Protein AF-A0A7W0YNJ6-F1 (afdb_monomer_lite)

Sequence (323 aa):
MPLAPRIGRLLAALGTIAILGLTLYPNPRQAAASANTALTCLACGAQGGADITHNILLFLPLGVGLGLARWPWRRAVAASALLSFSVEGLQYFVVAGRDASLGDLLSNTTGGALGAALGPWLGGVLCPTRGAARRLLAGGVAAWLGLLALSGWLQQPGAGDGSLTSTWARHSPRPNAFLGSVHFAGLDGVAMPPEGTPPESLALRSRFEQGEIGLAVQVVSGRPTAFGWIYMLLADESPQLGFNQQGRRALLVVPVRGLRYKLRPPTLSLPGAFPRRPSVPVALEGGRQGNRIWLASSYAGRRRATELVLSPSHGWAMLDPFG

Structure (mmCIF, N/CA/C/O backbone):
data_AF-A0A7W0YNJ6-F1
#
_entry.id   AF-A0A7W0YNJ6-F1
#
loop_
_atom_site.group_PDB
_atom_site.id
_atom_site.type_symbol
_atom_site.label_atom_id
_atom_site.label_alt_id
_atom_site.label_comp_id
_atom_site.label_asym_id
_atom_site.label_entity_id
_atom_site.label_seq_id
_atom_site.pdbx_PDB_ins_code
_atom_site.Cartn_x
_atom_site.Cartn_y
_atom_site.Cartn_z
_atom_site.occupancy
_atom_site.B_iso_or_equiv
_atom_site.auth_seq_id
_atom_site.auth_comp_id
_atom_site.auth_asym_id
_atom_site.auth_atom_id
_atom_site.pdbx_PDB_model_num
ATOM 1 N N . MET A 1 1 ? -21.182 -5.743 33.370 1.00 62.47 1 MET A N 1
ATOM 2 C CA . MET A 1 1 ? -20.209 -6.857 33.305 1.00 62.47 1 MET A CA 1
ATOM 3 C C . MET A 1 1 ? -18.956 -6.519 34.114 1.00 62.47 1 MET A C 1
ATOM 5 O O . MET A 1 1 ? -18.186 -5.671 33.673 1.00 62.47 1 MET A O 1
ATOM 9 N N . PRO A 1 2 ? -18.742 -7.133 35.289 1.00 69.31 2 PRO A N 1
ATOM 10 C CA . PRO A 1 2 ? -17.573 -6.875 36.145 1.00 69.31 2 PRO A CA 1
ATOM 11 C C . PRO A 1 2 ? -16.222 -7.279 35.513 1.00 69.31 2 PRO A C 1
ATOM 13 O O . PRO A 1 2 ? -15.178 -6.818 35.963 1.00 69.31 2 PRO A O 1
ATOM 16 N N . LEU A 1 3 ? -16.228 -8.082 34.440 1.00 79.19 3 LEU A N 1
ATOM 17 C CA . LEU A 1 3 ? -15.023 -8.522 33.719 1.00 79.19 3 LEU A CA 1
ATOM 18 C C . LEU A 1 3 ? -14.466 -7.492 32.717 1.00 79.19 3 LEU A C 1
ATOM 20 O O . LEU A 1 3 ? -13.288 -7.566 32.369 1.00 79.19 3 LEU A O 1
ATOM 24 N N . ALA A 1 4 ? -15.269 -6.510 32.289 1.00 84.38 4 ALA A N 1
ATOM 25 C CA . ALA A 1 4 ? -14.878 -5.564 31.238 1.00 84.38 4 ALA A CA 1
ATOM 26 C C . ALA A 1 4 ? -13.594 -4.764 31.557 1.00 84.38 4 ALA A C 1
ATOM 28 O O . ALA A 1 4 ? -12.737 -4.669 30.679 1.00 84.38 4 ALA A O 1
ATOM 29 N N . PRO A 1 5 ? -13.364 -4.273 32.795 1.00 92.06 5 PRO A N 1
ATOM 30 C CA . PRO A 1 5 ? -12.146 -3.525 33.095 1.00 92.06 5 PRO A CA 1
ATOM 31 C C . PRO A 1 5 ? -10.871 -4.374 33.080 1.00 92.06 5 PRO A C 1
ATOM 33 O O . PRO A 1 5 ? -9.810 -3.869 32.723 1.00 92.06 5 PRO A O 1
ATOM 36 N N . ARG A 1 6 ? -10.951 -5.658 33.464 1.00 93.88 6 ARG A N 1
ATOM 37 C CA . ARG A 1 6 ? -9.792 -6.569 33.440 1.00 93.88 6 ARG A CA 1
ATOM 38 C C . ARG A 1 6 ? -9.391 -6.892 32.004 1.00 93.88 6 ARG A C 1
ATOM 40 O O . ARG A 1 6 ? -8.219 -6.773 31.666 1.00 93.88 6 ARG A O 1
ATOM 47 N N . ILE A 1 7 ? -10.377 -7.215 31.166 1.00 93.50 7 ILE A N 1
ATOM 48 C CA . ILE A 1 7 ? -10.178 -7.440 29.729 1.00 93.50 7 ILE A CA 1
ATOM 49 C C . ILE A 1 7 ? -9.624 -6.172 29.070 1.00 93.50 7 ILE A C 1
ATOM 51 O O . ILE A 1 7 ? -8.661 -6.254 28.318 1.00 93.50 7 ILE A O 1
ATOM 55 N N . GLY A 1 8 ? -10.168 -4.998 29.409 1.00 95.19 8 GLY A N 1
ATOM 56 C CA . GLY A 1 8 ? -9.688 -3.716 28.893 1.00 95.19 8 GLY A CA 1
ATOM 57 C C . GLY A 1 8 ? -8.217 -3.449 29.215 1.00 95.19 8 GLY A C 1
ATOM 58 O O . GLY A 1 8 ? -7.444 -3.112 28.323 1.00 95.19 8 GLY A O 1
ATOM 59 N N . ARG A 1 9 ? -7.793 -3.675 30.466 1.00 96.81 9 ARG A N 1
ATOM 60 C CA . ARG A 1 9 ? -6.378 -3.538 30.860 1.00 96.81 9 ARG A CA 1
ATOM 61 C C . ARG A 1 9 ? -5.469 -4.520 30.127 1.00 96.81 9 ARG A C 1
ATOM 63 O O . ARG A 1 9 ? -4.398 -4.118 29.691 1.00 96.81 9 ARG A O 1
ATOM 70 N N . LEU A 1 10 ? -5.893 -5.778 29.984 1.00 96.62 10 LEU A N 1
ATOM 71 C CA . LEU A 1 10 ? -5.131 -6.781 29.239 1.00 96.62 10 LEU A CA 1
ATOM 72 C C . LEU A 1 10 ? -4.981 -6.372 27.769 1.00 96.62 10 LEU A C 1
ATOM 74 O O . LEU A 1 10 ? -3.875 -6.393 27.244 1.00 96.62 10 LEU A O 1
ATOM 78 N N . LEU A 1 11 ? -6.072 -5.948 27.127 1.00 96.44 11 LEU A N 1
ATOM 79 C CA . LEU A 1 11 ? -6.053 -5.494 25.739 1.00 96.44 11 LEU A CA 1
ATOM 80 C C . LEU A 1 11 ? -5.174 -4.250 25.557 1.00 96.44 11 LEU A C 1
ATOM 82 O O . LEU A 1 11 ? -4.411 -4.191 24.602 1.00 96.44 11 LEU A O 1
ATOM 86 N N . ALA A 1 12 ? -5.233 -3.293 26.488 1.00 97.81 12 ALA A N 1
ATOM 87 C CA . ALA A 1 12 ? -4.357 -2.125 26.474 1.00 97.81 12 ALA A CA 1
ATOM 88 C C . ALA A 1 12 ? -2.881 -2.529 26.608 1.00 97.81 12 ALA A C 1
ATOM 90 O O . ALA A 1 12 ? -2.053 -2.050 25.844 1.00 97.81 12 ALA A O 1
ATOM 91 N N . ALA A 1 13 ? -2.552 -3.448 27.522 1.00 98.12 13 ALA A N 1
ATOM 92 C CA . ALA A 1 13 ? -1.186 -3.938 27.696 1.00 98.12 13 ALA A CA 1
ATOM 93 C C . ALA A 1 13 ? -0.671 -4.668 26.445 1.00 98.12 13 ALA A C 1
ATOM 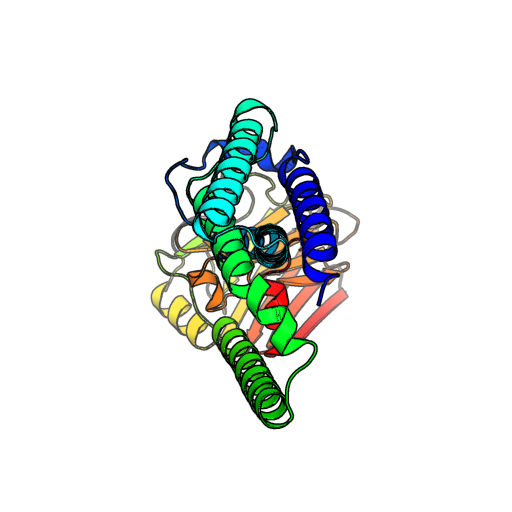95 O O . ALA A 1 13 ? 0.422 -4.369 25.971 1.00 98.12 13 ALA A O 1
ATOM 96 N N . LEU A 1 14 ? -1.468 -5.581 25.880 1.00 97.88 14 LEU A N 1
ATOM 97 C CA . LEU A 1 14 ? -1.130 -6.286 24.641 1.00 97.88 14 LEU A CA 1
ATOM 98 C C . LEU A 1 14 ? -0.991 -5.320 23.458 1.00 97.88 14 LEU A C 1
ATOM 100 O O . LEU A 1 14 ? -0.052 -5.452 22.681 1.00 97.88 14 LEU A O 1
ATOM 104 N N . GLY A 1 15 ? -1.881 -4.329 23.354 1.00 97.69 15 GLY A N 1
ATOM 105 C CA . GLY A 1 15 ? -1.804 -3.265 22.356 1.00 97.69 15 GLY A CA 1
ATOM 106 C C . GLY A 1 15 ? -0.508 -2.467 22.473 1.00 97.69 15 GLY A C 1
ATOM 107 O O . GLY A 1 15 ? 0.199 -2.318 21.485 1.00 97.69 15 GLY A O 1
ATOM 108 N N . THR A 1 16 ? -0.137 -2.034 23.682 1.00 98.19 16 THR A N 1
ATOM 109 C CA . THR A 1 16 ? 1.141 -1.349 23.929 1.00 98.19 16 THR A CA 1
ATOM 110 C C . THR A 1 16 ? 2.338 -2.219 23.548 1.00 98.19 16 THR A C 1
ATOM 112 O O . THR A 1 16 ? 3.245 -1.735 22.880 1.00 98.19 16 THR A O 1
ATOM 115 N N . ILE A 1 17 ? 2.348 -3.503 23.924 1.00 97.81 17 ILE A N 1
ATOM 116 C CA . ILE A 1 17 ? 3.435 -4.428 23.563 1.00 97.81 17 ILE A CA 1
ATOM 117 C C . ILE A 1 17 ? 3.542 -4.570 22.040 1.00 97.81 17 ILE A C 1
ATOM 119 O O . ILE A 1 17 ? 4.644 -4.504 21.502 1.00 97.81 17 ILE A O 1
ATOM 123 N N . ALA A 1 18 ? 2.414 -4.733 21.343 1.00 96.56 18 ALA A N 1
ATOM 124 C CA . ALA A 1 18 ? 2.386 -4.834 19.888 1.00 96.56 18 ALA A CA 1
ATOM 125 C C . ALA A 1 18 ? 2.881 -3.547 19.213 1.00 96.56 18 ALA A C 1
ATOM 127 O O . ALA A 1 18 ? 3.693 -3.633 18.296 1.00 96.56 18 ALA A O 1
ATOM 128 N N . ILE A 1 19 ? 2.453 -2.373 19.698 1.00 97.12 19 ILE A N 1
ATOM 129 C CA . ILE A 1 19 ? 2.944 -1.067 19.235 1.00 97.12 19 ILE A CA 1
ATOM 130 C C . ILE A 1 19 ? 4.465 -1.028 19.360 1.00 97.12 19 ILE A C 1
ATOM 132 O O . ILE A 1 19 ? 5.146 -0.908 18.350 1.00 97.12 19 ILE A O 1
ATOM 136 N N . LEU A 1 20 ? 5.001 -1.217 20.570 1.00 96.62 20 LEU A N 1
ATOM 137 C CA . LEU A 1 20 ? 6.443 -1.144 20.819 1.00 96.62 20 LEU A CA 1
ATOM 138 C C . LEU A 1 20 ? 7.225 -2.158 19.973 1.00 96.62 20 LEU A C 1
ATOM 140 O O . LEU A 1 20 ? 8.252 -1.815 19.396 1.00 96.62 20 LEU A O 1
ATOM 144 N N . GLY A 1 21 ? 6.734 -3.395 19.865 1.00 95.31 21 GLY A N 1
ATOM 145 C CA . GLY A 1 21 ? 7.391 -4.448 19.094 1.00 95.31 21 GLY A CA 1
ATOM 146 C C . GLY A 1 21 ? 7.414 -4.184 17.587 1.00 95.31 21 GLY A C 1
ATOM 147 O O . GLY A 1 21 ? 8.408 -4.491 16.936 1.00 95.31 21 GLY A O 1
ATOM 148 N N . LEU A 1 22 ? 6.348 -3.607 17.025 1.00 93.06 22 LEU A N 1
ATOM 149 C CA . LEU A 1 22 ? 6.242 -3.352 15.586 1.00 93.06 22 LEU A CA 1
ATOM 150 C C . LEU A 1 22 ? 6.906 -2.036 15.160 1.00 93.06 22 LEU A C 1
ATOM 152 O O . LEU A 1 22 ? 7.445 -1.963 14.052 1.00 93.06 22 LEU A O 1
ATOM 156 N N . THR A 1 23 ? 6.903 -1.011 16.016 1.00 92.88 23 THR A N 1
ATOM 157 C CA . THR A 1 23 ? 7.452 0.314 15.680 1.00 92.88 23 THR A CA 1
ATOM 158 C C . THR A 1 23 ? 8.932 0.453 16.020 1.00 92.88 23 THR A C 1
ATOM 160 O O . THR A 1 23 ? 9.663 1.103 15.271 1.00 92.88 23 THR A O 1
ATOM 163 N N . LEU A 1 24 ? 9.408 -0.188 17.094 1.00 93.75 24 LEU A N 1
ATOM 164 C CA . LEU A 1 24 ? 10.808 -0.096 17.525 1.00 93.75 24 LEU A CA 1
ATOM 165 C C . LEU A 1 24 ? 11.703 -1.187 16.922 1.00 93.75 24 LEU A C 1
ATOM 167 O O . LEU A 1 24 ? 12.902 -1.217 17.199 1.00 93.75 24 LEU A O 1
ATOM 171 N N . TYR A 1 25 ? 11.157 -2.071 16.078 1.00 91.38 25 TYR A N 1
ATOM 172 C CA . TYR A 1 25 ? 11.975 -3.014 15.323 1.00 91.38 25 TYR A CA 1
ATOM 173 C C . TYR A 1 25 ? 12.762 -2.272 14.223 1.00 91.38 25 TYR A C 1
ATOM 175 O O . TYR A 1 25 ? 12.142 -1.646 13.348 1.00 91.38 25 TYR A O 1
ATOM 183 N N . PRO A 1 26 ? 14.109 -2.330 14.240 1.00 86.81 26 PRO A N 1
ATOM 184 C CA . PRO A 1 26 ? 14.947 -1.582 13.311 1.00 86.81 26 PRO A CA 1
ATOM 185 C C . PRO A 1 26 ? 14.796 -2.098 11.879 1.00 86.81 26 PRO A C 1
ATOM 187 O O . PRO A 1 26 ? 14.753 -3.305 11.635 1.00 86.81 26 PRO A O 1
ATOM 190 N N . ASN A 1 27 ? 14.776 -1.176 10.913 1.00 84.19 27 ASN A N 1
ATOM 191 C CA . ASN A 1 27 ? 14.721 -1.510 9.491 1.00 84.19 27 ASN A CA 1
ATOM 192 C C . ASN A 1 27 ? 15.868 -0.834 8.723 1.00 84.19 27 ASN A C 1
ATOM 194 O O . ASN A 1 27 ? 15.661 0.160 8.024 1.00 84.19 27 ASN A O 1
ATOM 198 N N . PRO A 1 28 ? 17.098 -1.376 8.789 1.00 79.44 28 PRO A N 1
ATOM 199 C CA . PRO A 1 28 ? 18.280 -0.717 8.229 1.00 79.44 28 PRO A CA 1
ATOM 200 C C . PRO A 1 28 ? 18.194 -0.494 6.712 1.00 79.44 28 PRO A C 1
ATOM 202 O O . PRO A 1 28 ? 18.869 0.382 6.179 1.00 79.44 28 PRO A O 1
ATOM 205 N N . ARG A 1 29 ? 17.337 -1.242 6.002 1.00 74.38 29 ARG A N 1
ATOM 206 C CA . ARG A 1 29 ? 17.133 -1.081 4.554 1.00 74.38 29 ARG A CA 1
ATOM 207 C C . ARG A 1 29 ? 16.439 0.232 4.185 1.00 74.38 29 ARG A C 1
ATOM 209 O O . ARG A 1 29 ? 16.553 0.651 3.038 1.00 74.38 29 ARG A O 1
ATOM 216 N N . GLN A 1 30 ? 15.733 0.858 5.125 1.00 75.38 30 GLN A N 1
ATOM 217 C CA . GLN A 1 30 ? 14.985 2.097 4.901 1.00 75.38 30 GLN A CA 1
ATOM 218 C C . GLN A 1 30 ? 15.724 3.349 5.394 1.00 75.38 30 GLN A C 1
ATOM 220 O O . GLN A 1 30 ? 15.334 4.447 5.024 1.00 75.38 30 GLN A O 1
ATOM 225 N N . ALA A 1 31 ? 16.849 3.216 6.108 1.00 74.19 31 ALA A N 1
ATOM 226 C CA . ALA A 1 31 ? 17.582 4.350 6.691 1.00 74.19 31 ALA A CA 1
ATOM 227 C C . ALA A 1 31 ? 17.952 5.458 5.696 1.00 74.19 31 ALA A C 1
ATOM 229 O O . ALA A 1 31 ? 17.812 6.635 6.014 1.00 74.19 31 ALA A O 1
ATOM 230 N N . ALA A 1 32 ? 18.367 5.098 4.480 1.00 70.50 32 ALA A N 1
ATOM 231 C CA . ALA A 1 32 ? 18.699 6.084 3.452 1.00 70.50 32 ALA A CA 1
ATOM 232 C C . ALA A 1 32 ? 17.463 6.797 2.873 1.00 70.50 32 ALA A C 1
ATOM 234 O O . ALA A 1 32 ? 17.561 7.949 2.460 1.00 70.50 32 ALA A O 1
ATOM 235 N N . ALA A 1 33 ? 16.312 6.120 2.828 1.00 68.94 33 ALA A N 1
ATOM 236 C CA . ALA A 1 33 ? 15.062 6.727 2.378 1.00 68.94 33 ALA A CA 1
ATOM 237 C C . ALA A 1 33 ? 14.506 7.679 3.445 1.00 68.94 33 ALA A C 1
ATOM 239 O O . ALA A 1 33 ? 14.059 8.771 3.103 1.00 68.94 33 ALA A O 1
ATOM 240 N N . SER A 1 34 ? 14.625 7.297 4.718 1.00 67.69 34 SER A N 1
ATOM 241 C CA . SER A 1 34 ? 14.065 8.052 5.834 1.00 67.69 34 SER A CA 1
ATOM 242 C C . SER A 1 34 ? 14.781 9.371 6.136 1.00 67.69 34 SER A C 1
ATOM 244 O O . SER A 1 34 ? 14.186 10.331 6.613 1.00 67.69 34 SER A O 1
ATOM 246 N N . ALA A 1 35 ? 16.069 9.479 5.798 1.00 70.31 35 ALA A N 1
ATOM 247 C CA . ALA A 1 35 ? 16.844 10.698 6.046 1.00 70.31 35 ALA A CA 1
ATOM 248 C C . ALA A 1 35 ? 16.313 11.952 5.315 1.00 70.31 35 ALA A C 1
ATOM 250 O O . ALA A 1 35 ? 16.664 13.067 5.690 1.00 70.31 35 ALA A O 1
ATOM 251 N N . ASN A 1 36 ? 15.484 11.781 4.279 1.00 72.25 36 ASN A N 1
ATOM 252 C CA . ASN A 1 36 ? 14.978 12.880 3.453 1.00 72.25 36 ASN A CA 1
ATOM 253 C C . ASN A 1 36 ? 13.524 13.271 3.772 1.00 72.25 36 ASN A C 1
ATOM 255 O O . ASN A 1 36 ? 12.972 14.154 3.111 1.00 72.25 36 ASN A O 1
ATOM 259 N N . THR A 1 37 ? 12.877 12.628 4.746 1.00 72.25 37 THR A N 1
ATOM 260 C CA . THR A 1 37 ? 11.478 12.912 5.080 1.00 72.25 37 THR A CA 1
ATOM 261 C C . THR A 1 37 ? 11.379 14.134 5.989 1.00 72.25 37 THR A C 1
ATOM 263 O O . THR A 1 37 ? 11.983 14.193 7.058 1.00 72.25 37 THR A O 1
ATOM 266 N N . ALA A 1 38 ? 10.589 15.132 5.587 1.00 81.00 38 ALA A N 1
ATOM 267 C CA . ALA A 1 38 ? 10.344 16.301 6.424 1.00 81.00 38 ALA A CA 1
ATOM 268 C C . ALA A 1 38 ? 9.478 15.934 7.643 1.00 81.00 38 ALA A C 1
ATOM 270 O O . ALA A 1 38 ? 8.371 15.422 7.480 1.00 81.00 38 ALA A O 1
ATOM 271 N N . LEU A 1 39 ? 9.927 16.296 8.850 1.00 80.06 39 LEU A N 1
ATOM 272 C CA . LEU A 1 39 ? 9.224 16.021 10.117 1.00 80.06 39 LEU A CA 1
ATOM 273 C C . LEU A 1 39 ? 7.779 16.560 10.156 1.00 80.06 39 LEU A C 1
ATOM 275 O O . LEU A 1 39 ? 6.928 16.031 10.867 1.00 80.06 39 LEU A O 1
ATOM 279 N N . THR A 1 40 ? 7.493 17.628 9.407 1.00 82.81 40 THR A N 1
ATOM 280 C CA . THR A 1 40 ? 6.191 18.317 9.384 1.00 82.81 40 THR A CA 1
ATOM 281 C C . THR A 1 40 ? 5.211 17.763 8.356 1.00 82.81 40 THR A C 1
ATOM 283 O O . THR A 1 40 ? 4.065 18.210 8.295 1.00 82.81 40 THR A O 1
ATOM 286 N N . CYS A 1 41 ? 5.636 16.821 7.520 1.00 82.25 41 CYS A N 1
ATOM 287 C CA . CYS A 1 41 ? 4.782 16.293 6.475 1.00 82.25 41 CYS A CA 1
ATOM 288 C C . CYS A 1 41 ? 3.779 15.270 7.061 1.00 82.25 41 CYS A C 1
ATOM 290 O O . CYS A 1 41 ? 4.114 14.438 7.900 1.00 82.25 41 CYS A O 1
ATOM 292 N N . LEU A 1 42 ? 2.507 15.386 6.654 1.00 83.62 42 LEU A N 1
ATOM 293 C CA . LEU A 1 42 ? 1.391 14.613 7.225 1.00 83.62 42 LEU A CA 1
ATOM 294 C C . LEU A 1 42 ? 1.168 13.257 6.547 1.00 83.62 42 LEU A C 1
ATOM 296 O O . LEU A 1 42 ? 0.718 12.317 7.187 1.00 83.62 42 LEU A O 1
ATOM 300 N N . ALA A 1 43 ? 1.441 13.171 5.247 1.00 82.56 43 ALA A N 1
ATOM 301 C CA . ALA A 1 43 ? 1.276 11.962 4.446 1.00 82.56 43 ALA A CA 1
ATOM 302 C C . ALA A 1 43 ? 2.456 11.876 3.478 1.00 82.56 43 ALA A C 1
ATOM 304 O O . ALA A 1 43 ? 2.355 12.298 2.323 1.00 82.56 43 ALA A O 1
ATOM 305 N N . CYS A 1 44 ? 3.607 11.429 3.968 1.00 78.06 44 CYS A N 1
ATOM 306 C CA . CYS A 1 44 ? 4.865 11.492 3.227 1.00 78.06 44 CYS A CA 1
ATOM 307 C C . CYS A 1 44 ? 5.103 10.250 2.376 1.00 78.06 44 CYS A C 1
ATOM 309 O O . CYS A 1 44 ? 4.480 9.210 2.562 1.00 78.06 44 CYS A O 1
ATOM 311 N N . GLY A 1 45 ? 5.991 10.387 1.392 1.00 80.88 45 GLY A N 1
ATOM 312 C CA . GLY A 1 45 ? 6.341 9.295 0.492 1.00 80.88 45 GLY A CA 1
ATOM 313 C C . GLY A 1 45 ? 5.205 8.856 -0.435 1.00 80.88 45 GLY A C 1
ATOM 314 O O . GLY A 1 45 ? 4.139 9.476 -0.519 1.00 80.88 45 GLY A O 1
ATOM 315 N N . ALA A 1 46 ? 5.471 7.768 -1.157 1.00 79.69 46 ALA A N 1
ATOM 316 C CA . ALA A 1 46 ? 4.549 7.180 -2.127 1.00 79.69 46 ALA A CA 1
ATOM 317 C C . ALA A 1 46 ? 3.397 6.390 -1.472 1.00 79.69 46 ALA A C 1
ATOM 319 O O . ALA A 1 46 ? 2.415 6.086 -2.143 1.00 79.69 46 ALA A O 1
ATOM 320 N N . GLN A 1 47 ? 3.523 6.042 -0.184 1.00 85.69 47 GLN A N 1
ATOM 321 C CA . GLN A 1 47 ? 2.596 5.160 0.539 1.00 85.69 47 GLN A CA 1
ATOM 322 C C . GLN A 1 47 ? 1.984 5.796 1.798 1.00 85.69 47 GLN A C 1
ATOM 324 O O . GLN A 1 47 ? 1.328 5.101 2.569 1.00 85.69 47 GLN A O 1
ATOM 329 N N . GLY A 1 48 ? 2.121 7.115 1.981 1.00 89.31 48 GLY A N 1
ATOM 330 C CA . GLY A 1 48 ? 1.717 7.784 3.222 1.00 89.31 48 GLY A CA 1
ATOM 331 C C . GLY A 1 48 ? 0.255 7.579 3.639 1.00 89.31 48 GLY A C 1
ATOM 332 O O . GLY A 1 48 ? -0.057 7.651 4.821 1.00 89.31 48 GLY A O 1
ATOM 333 N N . GLY A 1 49 ? -0.660 7.286 2.709 1.00 92.69 49 GLY A N 1
ATOM 334 C CA . GLY A 1 49 ? -2.048 6.964 3.058 1.00 92.69 49 GLY A CA 1
ATOM 335 C C . GLY A 1 49 ? -2.212 5.563 3.650 1.00 92.69 49 GLY A C 1
ATOM 336 O O . GLY A 1 49 ? -3.012 5.365 4.570 1.00 92.69 49 GLY A O 1
ATOM 337 N N . ALA A 1 50 ? -1.438 4.593 3.156 1.00 92.25 50 ALA A N 1
ATOM 338 C CA . ALA A 1 50 ? -1.373 3.264 3.755 1.00 92.25 50 ALA A CA 1
ATOM 339 C C . ALA A 1 50 ? -0.753 3.345 5.158 1.00 92.25 50 ALA A C 1
ATOM 341 O O . ALA A 1 50 ? -1.330 2.793 6.093 1.00 92.25 50 ALA A O 1
ATOM 342 N N . ASP A 1 51 ? 0.320 4.126 5.315 1.00 91.00 51 ASP A N 1
ATOM 343 C CA . ASP A 1 51 ? 1.014 4.313 6.596 1.00 91.00 51 ASP A CA 1
ATOM 344 C C . ASP A 1 51 ? 0.082 4.927 7.661 1.00 91.00 51 ASP A C 1
ATOM 346 O O . ASP A 1 51 ? -0.078 4.369 8.749 1.00 91.00 51 ASP A O 1
ATOM 350 N N . ILE A 1 52 ? -0.664 5.989 7.315 1.00 94.50 52 ILE A N 1
ATOM 351 C CA . ILE A 1 52 ? -1.707 6.570 8.187 1.00 94.50 52 ILE A CA 1
ATOM 352 C C . ILE A 1 52 ? -2.730 5.510 8.614 1.00 94.50 52 ILE A C 1
ATOM 354 O O . ILE A 1 52 ? -3.123 5.442 9.782 1.00 94.50 52 ILE A O 1
ATOM 358 N N . THR A 1 53 ? -3.186 4.686 7.669 1.00 95.06 53 THR A N 1
ATOM 359 C CA . THR A 1 53 ? -4.191 3.652 7.944 1.00 95.06 53 THR A CA 1
ATOM 360 C C . THR A 1 53 ? -3.636 2.590 8.894 1.00 95.06 53 THR A C 1
ATOM 362 O O . THR A 1 53 ? -4.323 2.194 9.837 1.00 95.06 53 THR A O 1
ATOM 365 N N . HIS A 1 54 ? -2.390 2.153 8.693 1.00 94.19 54 HIS A N 1
ATOM 366 C CA . HIS A 1 54 ? -1.718 1.188 9.566 1.00 94.19 54 HIS A CA 1
ATOM 367 C C . HIS A 1 54 ? -1.558 1.708 10.985 1.00 94.19 54 HIS A C 1
ATOM 369 O O . HIS A 1 54 ? -1.898 0.995 11.925 1.00 94.19 54 HIS A O 1
ATOM 375 N N . ASN A 1 55 ? -1.131 2.954 11.141 1.00 95.50 55 ASN A N 1
ATOM 376 C CA . ASN A 1 55 ? -0.961 3.600 12.438 1.00 95.50 55 ASN A CA 1
ATOM 377 C C . ASN A 1 55 ? -2.276 3.715 13.218 1.00 95.50 55 ASN A C 1
ATOM 379 O O . ASN A 1 55 ? -2.350 3.354 14.398 1.00 95.50 55 ASN A O 1
ATOM 383 N N . ILE A 1 56 ? -3.358 4.123 12.541 1.00 97.25 56 ILE A N 1
ATOM 384 C CA . ILE A 1 56 ? -4.701 4.149 13.137 1.00 97.25 56 ILE A CA 1
ATOM 385 C C . ILE A 1 56 ? -5.092 2.749 13.623 1.00 97.25 56 ILE A C 1
ATOM 387 O O . ILE A 1 56 ? -5.519 2.594 14.769 1.00 97.25 56 ILE A O 1
ATOM 391 N N . LEU A 1 57 ? -4.939 1.726 12.774 1.00 96.12 57 LEU A N 1
ATOM 392 C CA . LEU A 1 57 ? -5.291 0.344 13.114 1.00 96.12 57 LEU A CA 1
ATOM 393 C C . LEU A 1 57 ? -4.418 -0.225 14.239 1.00 96.12 57 LEU A C 1
ATOM 395 O O . LEU A 1 57 ? -4.920 -0.985 15.064 1.00 96.12 57 LEU A O 1
ATOM 399 N N . LEU A 1 58 ? -3.144 0.162 14.303 1.00 96.56 58 LEU A N 1
ATOM 400 C CA . LEU A 1 58 ? -2.192 -0.292 15.310 1.00 96.56 58 LEU A CA 1
ATOM 401 C C . LEU A 1 58 ? -2.519 0.259 16.708 1.00 96.56 58 LEU A C 1
ATOM 403 O O . LEU A 1 58 ? -2.433 -0.475 17.694 1.00 96.56 58 LEU A O 1
ATOM 407 N N . PHE A 1 59 ? -2.948 1.521 16.806 1.00 98.25 59 PHE A N 1
ATOM 408 C CA . PHE A 1 59 ? -3.308 2.154 18.084 1.00 98.25 59 PHE A CA 1
ATOM 409 C C . PHE A 1 59 ? -4.758 1.910 18.520 1.00 98.25 59 PHE A C 1
ATOM 411 O O . PHE A 1 59 ? -5.095 2.084 19.698 1.00 98.25 59 PHE A O 1
ATOM 418 N N . LEU A 1 60 ? -5.629 1.475 17.609 1.00 98.06 60 LEU A N 1
ATOM 419 C CA . LEU A 1 60 ? -7.040 1.230 17.906 1.00 98.06 60 LEU A CA 1
ATOM 420 C C . LEU A 1 60 ? -7.257 0.203 19.041 1.00 98.06 60 LEU A C 1
ATOM 422 O O . LEU A 1 60 ? -8.032 0.512 19.951 1.00 98.06 60 LEU A O 1
ATOM 426 N N . PRO A 1 61 ? -6.561 -0.955 19.100 1.00 97.56 61 PRO A N 1
ATOM 427 C CA . PRO A 1 61 ? -6.673 -1.897 20.218 1.00 97.56 61 PRO A CA 1
ATOM 428 C C . PRO A 1 61 ? -6.301 -1.297 21.579 1.00 97.56 61 PRO A C 1
ATOM 430 O O . PRO A 1 61 ? -7.004 -1.544 22.561 1.00 97.56 61 PRO A O 1
ATOM 433 N N . LEU A 1 62 ? -5.246 -0.472 21.643 1.00 98.25 62 LEU A N 1
ATOM 434 C CA . LEU A 1 62 ? -4.865 0.242 22.867 1.00 98.25 62 LEU A CA 1
ATOM 435 C C . LEU A 1 62 ? -6.011 1.145 23.334 1.00 98.25 62 LEU A C 1
ATOM 437 O O . LEU A 1 62 ? -6.447 1.049 24.484 1.00 98.25 62 LEU A O 1
ATOM 441 N N . GLY A 1 63 ? -6.543 1.971 22.430 1.00 97.88 63 GLY A N 1
ATOM 442 C CA . GLY A 1 63 ? -7.682 2.839 22.713 1.00 97.88 63 GLY A CA 1
ATOM 443 C C . GLY A 1 63 ? -8.890 2.057 23.230 1.00 97.88 63 GLY A C 1
ATOM 444 O O . GLY A 1 63 ? -9.445 2.392 24.278 1.00 97.88 63 GLY A O 1
ATOM 445 N N . VAL A 1 64 ? -9.263 0.972 22.541 1.00 97.56 64 VAL A N 1
ATOM 446 C CA . VAL A 1 64 ? -10.369 0.086 22.943 1.00 97.56 64 VAL A CA 1
ATOM 447 C C . VAL A 1 64 ? -10.147 -0.463 24.350 1.00 97.56 64 VAL A C 1
ATOM 449 O O . VAL A 1 64 ? -11.061 -0.422 25.178 1.00 97.56 64 VAL A O 1
ATOM 452 N N . GLY A 1 65 ? -8.934 -0.935 24.645 1.00 97.00 65 GLY A N 1
ATOM 453 C CA . GLY A 1 65 ? -8.561 -1.441 25.961 1.00 97.00 65 GLY A CA 1
ATOM 454 C C . GLY A 1 65 ? -8.728 -0.395 27.065 1.00 97.00 65 GLY A C 1
ATOM 455 O O . GLY A 1 65 ? -9.359 -0.668 28.089 1.00 97.00 65 GLY A O 1
ATOM 456 N N . LEU A 1 66 ? -8.249 0.831 26.836 1.00 97.50 66 LEU A N 1
ATOM 457 C CA . LEU A 1 66 ? -8.390 1.947 27.778 1.00 97.50 66 LEU A CA 1
ATOM 458 C C . LEU A 1 66 ? -9.863 2.340 27.989 1.00 97.50 66 LEU A C 1
ATOM 460 O O . LEU A 1 66 ? -10.296 2.530 29.130 1.00 97.50 66 LEU A O 1
ATOM 464 N N . GLY A 1 67 ? -10.658 2.391 26.917 1.00 96.62 67 GLY A N 1
ATOM 465 C CA . GLY A 1 67 ? -12.099 2.656 26.988 1.00 96.62 67 GLY A CA 1
ATOM 466 C C . GLY A 1 67 ? -12.858 1.586 27.784 1.00 96.62 67 GLY A C 1
ATOM 467 O O . GLY A 1 67 ? -13.651 1.911 28.670 1.00 96.62 67 GLY A O 1
ATOM 468 N N . LEU A 1 68 ? -12.560 0.302 27.554 1.00 95.38 68 LEU A N 1
ATOM 469 C CA . LEU A 1 68 ? -13.108 -0.824 28.328 1.00 95.38 68 LEU A CA 1
ATOM 470 C C . LEU A 1 68 ? -12.658 -0.809 29.797 1.00 95.38 68 LEU A C 1
ATOM 472 O O . LEU A 1 68 ? -13.426 -1.167 30.695 1.00 95.38 68 LEU A O 1
ATOM 476 N N . ALA A 1 69 ? -11.437 -0.337 30.058 1.00 95.81 69 ALA A N 1
ATOM 477 C CA . ALA A 1 69 ? -10.911 -0.081 31.396 1.00 95.81 69 ALA A CA 1
ATOM 478 C C . ALA A 1 69 ? -11.533 1.156 32.074 1.00 95.81 69 ALA A C 1
ATOM 480 O O . ALA A 1 69 ? -11.154 1.475 33.203 1.00 95.81 69 ALA A O 1
ATOM 481 N N . ARG A 1 70 ? -12.508 1.812 31.424 1.00 95.62 70 ARG A N 1
ATOM 482 C CA . ARG A 1 70 ? -13.236 3.000 31.896 1.00 95.62 70 ARG A CA 1
ATOM 483 C C . ARG A 1 70 ? -12.349 4.225 32.093 1.00 95.62 70 ARG A C 1
ATOM 485 O O . ARG A 1 70 ? -12.637 5.071 32.940 1.00 95.62 70 ARG A O 1
ATOM 492 N N . TRP A 1 71 ? -11.271 4.335 31.323 1.00 97.56 71 TRP A N 1
ATOM 493 C CA . TRP A 1 71 ? -10.534 5.589 31.272 1.00 97.56 71 TRP A CA 1
ATOM 494 C C . TRP A 1 71 ? -11.417 6.663 30.630 1.00 97.56 71 TRP A C 1
ATOM 496 O O . TRP A 1 71 ? -12.072 6.389 29.621 1.00 97.56 71 TRP A O 1
ATOM 506 N N . PRO A 1 72 ? -11.453 7.892 31.176 1.00 97.31 72 PRO A N 1
ATOM 507 C CA . PRO A 1 72 ? -12.135 8.980 30.497 1.00 97.31 72 PRO A CA 1
ATOM 508 C C . PRO A 1 72 ? -11.441 9.227 29.155 1.00 97.31 72 PRO A C 1
ATOM 510 O O . PRO A 1 72 ? -10.210 9.231 29.089 1.00 97.31 72 PRO A O 1
ATOM 513 N N . TRP A 1 73 ? -12.228 9.465 28.101 1.00 97.88 73 TRP A N 1
ATOM 514 C CA . TRP A 1 73 ? -11.737 9.576 26.721 1.00 97.88 73 TRP A CA 1
ATOM 515 C C . TRP A 1 73 ? -10.512 10.495 26.596 1.00 97.88 73 TRP A C 1
ATOM 517 O O . TRP A 1 73 ? -9.497 10.094 26.038 1.00 97.88 73 TRP A O 1
ATOM 527 N N . ARG A 1 74 ? -10.535 11.669 27.246 1.00 98.25 74 ARG A N 1
ATOM 528 C CA . ARG A 1 74 ? -9.409 12.625 27.259 1.00 98.25 74 ARG A CA 1
ATOM 529 C C . ARG A 1 74 ? -8.095 12.023 27.776 1.00 98.25 74 ARG A C 1
ATOM 531 O O . ARG A 1 74 ? -7.043 12.311 27.220 1.00 98.25 74 ARG A O 1
ATOM 538 N N . ARG A 1 75 ? -8.140 11.181 28.817 1.00 98.31 75 ARG A N 1
ATOM 539 C CA . ARG A 1 75 ? -6.938 10.509 29.348 1.00 98.31 75 ARG A CA 1
ATOM 540 C C . ARG A 1 75 ? -6.450 9.411 28.412 1.00 98.31 75 ARG A C 1
ATOM 542 O O . ARG A 1 75 ? -5.248 9.232 28.291 1.00 98.31 75 ARG A O 1
ATOM 549 N N . ALA A 1 76 ? -7.360 8.696 27.751 1.00 97.88 76 ALA A N 1
ATOM 550 C CA . ALA A 1 76 ? -6.983 7.684 26.769 1.00 97.88 76 ALA A CA 1
ATOM 551 C C . ALA A 1 76 ? -6.315 8.311 25.533 1.00 97.88 76 ALA A C 1
ATOM 553 O O . ALA A 1 76 ? -5.289 7.811 25.072 1.00 97.88 76 ALA A O 1
ATOM 554 N N . VAL A 1 77 ? -6.837 9.448 25.057 1.00 98.44 77 VAL A N 1
ATOM 555 C CA . VAL A 1 77 ? -6.214 10.248 23.990 1.00 98.44 77 VAL A CA 1
ATOM 556 C C . VAL A 1 77 ? -4.836 10.744 24.421 1.00 98.44 77 VAL A C 1
ATOM 558 O O . VAL A 1 77 ? -3.868 10.513 23.708 1.00 98.44 77 VAL A O 1
ATOM 561 N N . ALA A 1 78 ? -4.722 11.353 25.607 1.00 98.31 78 ALA A N 1
ATOM 562 C CA . ALA A 1 78 ? -3.441 11.841 26.121 1.00 98.31 78 ALA A CA 1
ATOM 563 C C . ALA A 1 78 ? -2.404 10.716 26.282 1.00 98.31 78 ALA A C 1
ATOM 565 O O . ALA A 1 78 ? -1.246 10.898 25.925 1.00 98.31 78 ALA A O 1
ATOM 566 N N . ALA A 1 79 ? -2.816 9.541 26.767 1.00 98.25 79 ALA A N 1
ATOM 567 C CA . ALA A 1 79 ? -1.937 8.379 26.878 1.00 98.25 79 ALA A CA 1
ATOM 568 C C . ALA A 1 79 ? -1.473 7.866 25.507 1.00 98.25 79 ALA A C 1
ATOM 570 O O . ALA A 1 79 ? -0.300 7.543 25.346 1.00 98.25 79 ALA A O 1
ATOM 571 N N . SER A 1 80 ? -2.371 7.831 24.518 1.00 98.12 80 SER A N 1
ATOM 572 C CA . SER A 1 80 ? -2.038 7.419 23.146 1.00 98.12 80 SER A CA 1
ATOM 573 C C . SER A 1 80 ? -1.075 8.410 22.486 1.00 98.12 80 SER A C 1
ATOM 575 O O . SER A 1 80 ? -0.081 7.994 21.899 1.00 98.12 80 SER A O 1
ATOM 577 N N . ALA A 1 81 ? -1.319 9.714 22.656 1.00 98.25 81 ALA A N 1
ATOM 578 C CA . ALA A 1 81 ? -0.441 10.773 22.166 1.00 98.25 81 ALA A CA 1
ATOM 579 C C . ALA A 1 81 ? 0.944 10.722 22.822 1.00 98.25 81 ALA A C 1
ATOM 581 O O . ALA A 1 81 ? 1.952 10.818 22.131 1.00 98.25 81 ALA A O 1
ATOM 582 N N . LEU A 1 82 ? 1.008 10.518 24.142 1.00 98.19 82 LEU A N 1
ATOM 583 C CA . LEU A 1 82 ? 2.273 10.411 24.870 1.00 98.19 82 LEU A CA 1
ATOM 584 C C . LEU A 1 82 ? 3.074 9.171 24.454 1.00 98.19 82 LEU A C 1
ATOM 586 O O . LEU A 1 82 ? 4.288 9.261 24.268 1.00 98.19 82 LEU A O 1
ATOM 590 N N . LEU A 1 83 ? 2.403 8.024 24.299 1.00 97.94 83 LEU A N 1
ATOM 591 C CA . LEU A 1 83 ? 3.037 6.801 23.812 1.00 97.94 83 LEU A CA 1
ATOM 592 C C . LEU A 1 83 ? 3.581 7.004 22.398 1.00 97.94 83 LEU A C 1
ATOM 594 O O . LEU A 1 83 ? 4.737 6.679 22.152 1.00 97.94 83 LEU A O 1
ATOM 598 N N . SER A 1 84 ? 2.779 7.573 21.496 1.00 97.06 84 SER A N 1
ATOM 599 C CA . SER A 1 84 ? 3.228 7.858 20.136 1.00 97.06 84 SER A CA 1
ATOM 600 C C . SER A 1 84 ? 4.405 8.828 20.141 1.00 97.06 84 SER A C 1
ATOM 602 O O . SER A 1 84 ? 5.421 8.513 19.549 1.00 97.06 84 SER A O 1
ATOM 604 N N . PHE A 1 85 ? 4.338 9.941 20.876 1.00 96.94 85 PHE A N 1
ATOM 605 C CA . PHE A 1 85 ? 5.453 10.887 20.990 1.00 96.94 85 PHE A CA 1
ATOM 606 C C . PHE A 1 85 ? 6.738 10.216 21.499 1.00 96.94 85 PHE A C 1
ATOM 608 O O . PHE A 1 85 ? 7.828 10.498 21.010 1.00 96.94 85 PHE A O 1
ATOM 615 N N . SER A 1 86 ? 6.610 9.291 22.453 1.00 97.06 86 SER A N 1
ATOM 616 C CA . SER A 1 86 ? 7.747 8.528 22.976 1.00 97.06 86 SER A CA 1
ATOM 617 C C . SER A 1 86 ? 8.325 7.564 21.933 1.00 97.06 86 SER A C 1
ATOM 619 O O . SER A 1 86 ? 9.542 7.458 21.819 1.00 97.06 86 SER A O 1
ATOM 621 N N . VAL A 1 87 ? 7.474 6.882 21.158 1.00 95.56 87 VAL A N 1
ATOM 622 C CA . VAL A 1 87 ? 7.890 6.000 20.054 1.00 95.56 87 VAL A CA 1
ATOM 623 C C . VAL A 1 87 ? 8.592 6.793 18.954 1.00 95.56 87 VAL A C 1
ATOM 625 O O . VAL A 1 87 ? 9.708 6.433 18.596 1.00 95.56 87 VAL A O 1
ATOM 628 N N . GLU A 1 88 ? 7.990 7.888 18.490 1.00 93.88 88 GLU A N 1
ATOM 629 C CA . GLU A 1 88 ? 8.568 8.780 17.476 1.00 93.88 88 GLU A CA 1
ATOM 630 C C . GLU A 1 88 ? 9.924 9.331 17.939 1.00 93.88 88 GLU A C 1
ATOM 632 O O . GLU A 1 88 ? 10.901 9.320 17.195 1.00 93.88 88 GLU A O 1
ATOM 637 N N . GLY A 1 89 ? 10.025 9.755 19.206 1.00 93.81 89 GLY A N 1
ATOM 638 C CA . GLY A 1 89 ? 11.283 10.212 19.792 1.00 93.81 89 GLY A CA 1
ATOM 639 C C . GLY A 1 89 ? 12.353 9.117 19.805 1.00 93.81 89 GLY A C 1
ATOM 640 O O . GLY A 1 89 ? 13.492 9.355 19.409 1.00 93.81 89 GLY A O 1
ATOM 641 N N . LEU A 1 90 ? 11.999 7.893 20.203 1.00 93.81 90 LEU A N 1
ATOM 642 C CA . LEU A 1 90 ? 12.925 6.759 20.154 1.00 93.81 90 LEU A CA 1
ATOM 643 C C . LEU A 1 90 ? 13.332 6.409 18.720 1.00 93.81 90 LEU A C 1
ATOM 645 O O . LEU A 1 90 ? 14.492 6.080 18.485 1.00 93.81 90 LEU A O 1
ATOM 649 N N . GLN A 1 91 ? 12.418 6.492 17.758 1.00 91.75 91 GLN A N 1
ATOM 650 C CA . GLN A 1 91 ? 12.735 6.261 16.352 1.00 91.75 91 GLN A CA 1
ATOM 651 C C . GLN A 1 91 ? 13.687 7.321 15.809 1.00 91.75 91 GLN A C 1
ATOM 653 O O . GLN A 1 91 ? 14.678 6.980 15.173 1.00 91.75 91 GLN A O 1
ATOM 658 N N . TYR A 1 92 ? 13.453 8.583 16.156 1.00 89.69 92 TYR A N 1
ATOM 659 C CA . TYR A 1 92 ? 14.303 9.689 15.742 1.00 89.69 92 TYR A CA 1
ATOM 660 C C . TYR A 1 92 ? 15.720 9.607 16.331 1.00 89.69 92 TYR A C 1
ATOM 662 O O . TYR A 1 92 ? 16.699 9.842 15.626 1.00 89.69 9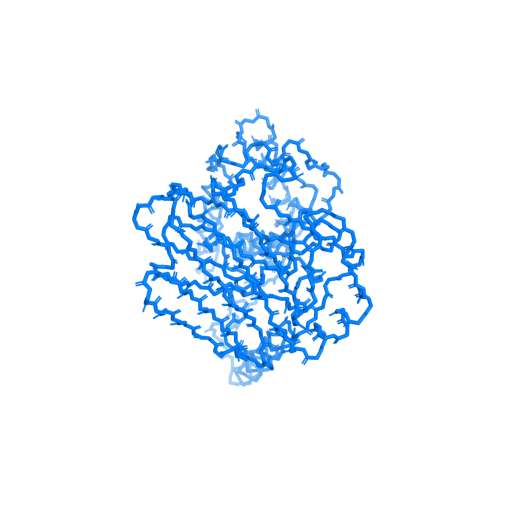2 TYR A O 1
ATOM 670 N N . PHE A 1 93 ? 15.852 9.267 17.619 1.00 91.25 93 PHE A N 1
ATOM 671 C CA . PHE A 1 93 ? 17.145 9.312 18.317 1.00 91.25 93 PHE A CA 1
ATOM 672 C C . PHE A 1 93 ? 17.889 7.972 18.391 1.00 91.25 93 PHE A C 1
ATOM 674 O O . PHE A 1 93 ? 19.105 7.973 18.572 1.00 91.25 93 PHE A O 1
ATOM 681 N N . VAL A 1 94 ? 17.191 6.835 18.310 1.00 91.81 94 VAL A N 1
ATOM 682 C CA . VAL A 1 94 ? 17.753 5.517 18.668 1.00 91.81 94 VAL A CA 1
ATOM 683 C C . VAL A 1 94 ? 17.569 4.471 17.566 1.00 91.81 94 VAL A C 1
ATOM 685 O O . VAL A 1 94 ? 18.498 3.711 17.289 1.00 91.81 94 VAL A O 1
ATOM 688 N N . VAL A 1 95 ? 16.396 4.392 16.930 1.00 87.19 95 VAL A N 1
ATOM 689 C CA . VAL A 1 95 ? 16.079 3.310 15.979 1.00 87.19 95 VAL A CA 1
ATOM 690 C C . VAL A 1 95 ? 16.380 3.732 14.542 1.00 87.19 95 VAL A C 1
ATOM 692 O O . VAL A 1 95 ? 15.576 4.378 13.879 1.00 87.19 95 VAL A O 1
ATOM 695 N N . ALA A 1 96 ? 17.521 3.293 14.011 1.00 84.12 96 ALA A N 1
ATOM 696 C CA . ALA A 1 96 ? 17.881 3.555 12.620 1.00 84.12 96 ALA A CA 1
ATOM 697 C C . ALA A 1 96 ? 16.869 2.950 11.623 1.00 84.12 96 ALA A C 1
ATOM 699 O O . ALA A 1 96 ? 16.461 1.788 11.740 1.00 84.12 96 ALA A O 1
ATOM 700 N N . GLY A 1 97 ? 16.533 3.715 10.580 1.00 77.50 97 GLY A N 1
ATOM 701 C CA . GLY A 1 97 ? 15.679 3.233 9.492 1.00 77.50 97 GLY A CA 1
ATOM 702 C C . GLY A 1 97 ? 14.183 3.404 9.693 1.00 77.50 97 GLY A C 1
ATOM 703 O O . GLY A 1 97 ? 13.416 2.683 9.057 1.00 77.50 97 GLY A O 1
ATOM 704 N N . ARG A 1 98 ? 13.775 4.323 10.570 1.00 81.62 98 ARG A N 1
ATOM 705 C CA . ARG A 1 98 ? 12.388 4.752 10.721 1.00 81.62 98 ARG A CA 1
ATOM 706 C C . ARG A 1 98 ? 12.288 6.261 10.555 1.00 81.62 98 ARG A C 1
ATOM 708 O O . ARG A 1 98 ? 13.168 6.996 10.993 1.00 81.62 98 ARG A O 1
ATOM 715 N N . ASP A 1 99 ? 11.218 6.681 9.902 1.00 78.56 99 ASP A N 1
ATOM 716 C CA . ASP A 1 99 ? 10.827 8.074 9.774 1.00 78.56 99 ASP A CA 1
ATOM 717 C C . ASP A 1 99 ? 10.045 8.465 11.015 1.00 78.56 99 ASP A C 1
ATOM 719 O O . ASP A 1 99 ? 9.056 7.810 11.326 1.00 78.56 99 ASP A O 1
ATOM 723 N N . ALA A 1 100 ? 10.501 9.500 11.720 1.00 83.12 100 ALA A N 1
ATOM 724 C CA . ALA A 1 100 ? 9.662 10.148 12.710 1.00 83.12 100 ALA A CA 1
ATOM 725 C C . ALA A 1 100 ? 8.855 11.241 12.008 1.00 83.12 100 ALA A C 1
ATOM 727 O O . ALA A 1 100 ? 9.444 12.102 11.345 1.00 83.12 100 ALA A O 1
ATOM 728 N N . SER A 1 101 ? 7.529 11.234 12.129 1.00 89.56 101 SER A N 1
ATOM 729 C CA . SER A 1 101 ? 6.701 12.234 11.452 1.00 89.56 101 SER A CA 1
ATOM 730 C C . SER A 1 101 ? 5.526 12.731 12.286 1.00 89.56 101 SER A C 1
ATOM 732 O O . SER A 1 101 ? 4.930 12.031 13.109 1.00 89.56 101 SER A O 1
ATOM 734 N N . LEU A 1 102 ? 5.138 13.985 12.037 1.00 92.62 102 LEU A N 1
ATOM 735 C CA . LEU A 1 102 ? 3.909 14.542 12.595 1.00 92.62 102 LEU A CA 1
ATOM 736 C C . LEU A 1 102 ? 2.673 13.746 12.134 1.00 92.62 102 LEU A C 1
ATOM 738 O O . LEU A 1 102 ? 1.705 13.626 12.887 1.00 92.62 102 LEU A O 1
ATOM 742 N N . GLY A 1 103 ? 2.709 13.189 10.918 1.00 92.31 103 GLY A N 1
ATOM 743 C CA . GLY A 1 103 ? 1.667 12.305 10.399 1.00 92.31 103 GLY A CA 1
ATOM 744 C C . GLY A 1 103 ? 1.476 11.051 11.252 1.00 92.31 103 GLY A C 1
ATOM 745 O O . GLY A 1 103 ? 0.341 10.703 11.593 1.00 92.31 103 GLY A O 1
ATOM 746 N N . ASP A 1 104 ? 2.571 10.419 11.672 1.00 92.44 104 ASP A N 1
ATOM 747 C CA . ASP A 1 104 ? 2.544 9.226 12.520 1.00 92.44 104 ASP A CA 1
ATOM 748 C C . ASP A 1 104 ? 1.985 9.550 13.909 1.00 92.44 104 ASP A C 1
ATOM 750 O O . ASP A 1 104 ? 1.036 8.909 14.368 1.00 92.44 104 ASP A O 1
ATOM 754 N N . LEU A 1 105 ? 2.449 10.645 14.524 1.00 95.25 105 LEU A N 1
ATOM 755 C CA . LEU A 1 105 ? 1.926 11.121 15.807 1.00 95.25 105 LEU A CA 1
ATOM 756 C C . LEU A 1 105 ? 0.403 11.337 15.779 1.00 95.25 105 LEU A C 1
ATOM 758 O O . LEU A 1 105 ? -0.320 10.905 16.687 1.00 95.25 105 LEU A O 1
ATOM 762 N N . LEU A 1 106 ? -0.100 12.005 14.739 1.00 96.62 106 LEU A N 1
ATOM 763 C CA . LEU A 1 106 ? -1.523 12.312 14.599 1.00 96.62 106 LEU A CA 1
ATOM 764 C C . LEU A 1 106 ? -2.359 11.068 14.285 1.00 96.62 106 LEU A C 1
ATOM 766 O O . LEU A 1 106 ? -3.431 10.891 14.873 1.00 96.62 106 LEU A O 1
ATOM 770 N N . SER A 1 107 ? -1.887 10.196 13.394 1.00 96.44 107 SER A N 1
ATOM 771 C CA . SER A 1 107 ? -2.593 8.966 13.010 1.00 96.44 107 SER A CA 1
ATOM 772 C C . SER A 1 107 ? -2.676 7.970 14.173 1.00 96.44 107 SER A C 1
ATOM 774 O O . SER A 1 107 ? -3.769 7.492 14.488 1.00 96.44 107 SER A O 1
ATOM 776 N N . ASN A 1 108 ? -1.581 7.763 14.908 1.00 97.44 108 ASN A N 1
ATOM 777 C CA . ASN A 1 108 ? -1.545 6.954 16.129 1.00 97.44 108 ASN A CA 1
ATOM 778 C C . ASN A 1 108 ? -2.494 7.501 17.208 1.00 97.44 108 ASN A C 1
ATOM 780 O O . ASN A 1 108 ? -3.326 6.776 17.766 1.00 97.44 108 ASN A O 1
ATOM 784 N N . THR A 1 109 ? -2.433 8.812 17.471 1.00 98.25 109 THR A N 1
ATOM 785 C CA . THR A 1 109 ? -3.322 9.469 18.444 1.00 98.25 109 THR A CA 1
ATOM 786 C C . THR A 1 109 ? -4.791 9.323 18.043 1.00 98.25 109 THR A C 1
ATOM 788 O O . THR A 1 109 ? -5.642 9.045 18.892 1.00 98.25 109 THR A O 1
ATOM 791 N N . THR A 1 110 ? -5.092 9.453 16.748 1.00 98.31 110 THR A N 1
ATOM 792 C CA . THR A 1 110 ? -6.440 9.271 16.192 1.00 98.31 110 THR A CA 1
ATOM 793 C C . THR A 1 110 ? -6.929 7.837 16.380 1.00 98.31 110 THR A C 1
ATOM 795 O O . THR A 1 110 ? -8.050 7.640 16.851 1.00 98.31 110 THR A O 1
ATOM 798 N N . GLY A 1 111 ? -6.092 6.831 16.104 1.00 98.06 111 GLY A N 1
ATOM 799 C CA . GLY A 1 111 ? -6.406 5.423 16.368 1.00 98.06 111 GLY A CA 1
ATOM 800 C C . GLY A 1 111 ? -6.764 5.169 17.831 1.00 98.06 111 GLY A C 1
ATOM 801 O O . GLY A 1 111 ? -7.811 4.588 18.129 1.00 98.06 111 GLY A O 1
ATOM 802 N N . GLY A 1 112 ? -5.959 5.699 18.756 1.00 98.38 112 GLY A N 1
ATOM 803 C CA . GLY A 1 112 ? -6.225 5.619 20.193 1.00 98.38 112 GLY A CA 1
ATOM 804 C C . GLY A 1 112 ? -7.527 6.318 20.607 1.00 98.38 112 GLY A C 1
ATOM 805 O O . GLY A 1 112 ? -8.307 5.773 21.393 1.00 98.38 112 GLY A O 1
ATOM 806 N N . ALA A 1 113 ? -7.814 7.492 20.037 1.00 98.50 113 ALA A N 1
ATOM 807 C CA . ALA A 1 113 ? -9.045 8.243 20.286 1.00 98.50 113 ALA A CA 1
ATOM 808 C C . ALA A 1 113 ? -10.301 7.499 19.804 1.00 98.50 113 ALA A C 1
ATOM 810 O O . ALA A 1 113 ? -11.285 7.412 20.547 1.00 98.50 113 ALA A O 1
ATOM 811 N N . LEU A 1 114 ? -10.259 6.951 18.584 1.00 98.06 114 LEU A N 1
ATOM 812 C CA . LEU A 1 114 ? -11.336 6.149 17.999 1.00 98.06 114 LEU A CA 1
ATOM 813 C C . LEU A 1 114 ? -11.557 4.875 18.813 1.00 98.06 114 LEU A C 1
ATOM 815 O O . LEU A 1 114 ? -12.685 4.584 19.209 1.00 98.06 114 LEU A O 1
ATOM 819 N N . GLY A 1 115 ? -10.482 4.159 19.147 1.00 97.69 115 GLY A N 1
ATOM 820 C CA . GLY A 1 115 ? -10.561 2.975 19.992 1.00 97.69 115 GLY A CA 1
ATOM 821 C C . GLY A 1 115 ? -11.192 3.275 21.354 1.00 97.69 115 GLY A C 1
ATOM 822 O O . GLY A 1 115 ? -12.102 2.568 21.785 1.00 97.69 115 GLY A O 1
ATOM 823 N N . ALA A 1 116 ? -10.777 4.361 22.014 1.00 97.81 116 ALA A N 1
ATOM 824 C CA . ALA A 1 116 ? -11.316 4.756 23.316 1.00 97.81 116 ALA A CA 1
ATOM 825 C C . ALA A 1 116 ? -12.806 5.112 23.263 1.00 97.81 116 ALA A C 1
ATOM 827 O O . ALA A 1 116 ? -13.538 4.809 24.206 1.00 97.81 116 ALA A O 1
ATOM 828 N N . ALA A 1 117 ? -13.263 5.717 22.164 1.00 96.81 117 ALA A N 1
ATOM 829 C CA . ALA A 1 117 ? -14.680 5.976 21.932 1.00 96.81 117 ALA A CA 1
ATOM 830 C C . ALA A 1 117 ? -15.474 4.678 21.695 1.00 96.81 117 ALA A C 1
ATOM 832 O O . ALA A 1 117 ? -16.591 4.550 22.194 1.00 96.81 117 ALA A O 1
ATOM 833 N N . LEU A 1 118 ? -14.892 3.700 20.991 1.00 95.44 118 LEU A N 1
ATOM 834 C CA . LEU A 1 118 ? -15.521 2.407 20.698 1.00 95.44 118 LEU A CA 1
ATOM 835 C C . LEU A 1 118 ? -15.584 1.473 21.915 1.00 95.44 118 LEU A C 1
ATOM 837 O O . LEU A 1 118 ? -16.549 0.723 22.060 1.00 95.44 118 LEU A O 1
ATOM 841 N N . GLY A 1 119 ? -14.589 1.519 22.806 1.00 93.94 119 GLY A N 1
ATOM 842 C CA . GLY A 1 119 ? -14.463 0.607 23.949 1.00 93.94 119 GLY A CA 1
ATOM 843 C C . GLY A 1 119 ? -15.751 0.446 24.774 1.00 93.94 119 GLY A C 1
ATOM 844 O O . GLY A 1 119 ? -16.240 -0.678 24.905 1.00 93.94 119 GLY A O 1
ATOM 845 N N . PRO A 1 120 ? -16.365 1.532 25.284 1.00 91.81 120 PRO A N 1
ATOM 846 C CA . PRO A 1 120 ? -17.610 1.453 26.050 1.00 91.81 120 PRO A CA 1
ATOM 847 C C . PRO A 1 120 ? -18.792 0.831 25.288 1.00 91.81 120 PRO A C 1
ATOM 849 O O . PRO A 1 120 ? -19.666 0.224 25.909 1.00 91.81 120 PRO A O 1
ATOM 852 N N . TRP A 1 121 ? -18.819 0.947 23.957 1.00 90.75 121 TRP A N 1
ATOM 853 C CA . TRP A 1 121 ? -19.909 0.451 23.111 1.00 90.75 121 TRP A CA 1
ATOM 854 C C . TRP A 1 121 ? -19.840 -1.062 22.889 1.00 90.75 121 TRP A C 1
ATOM 856 O O . TRP A 1 121 ? -20.876 -1.699 22.698 1.00 90.75 121 TRP A O 1
ATOM 866 N N . LEU A 1 122 ? -18.650 -1.666 22.982 1.00 89.25 122 LEU A N 1
ATOM 867 C CA . LEU A 1 122 ? -18.454 -3.096 22.719 1.00 89.25 122 LEU A CA 1
ATOM 868 C C . LEU A 1 122 ? -19.292 -4.000 23.626 1.00 89.25 122 LEU A C 1
ATOM 870 O O . LEU A 1 122 ? -19.775 -5.034 23.174 1.00 89.25 122 LEU A O 1
ATOM 874 N N . GLY A 1 123 ? -19.540 -3.605 24.878 1.00 81.94 123 GLY A N 1
ATOM 875 C CA . GLY A 1 123 ? -20.412 -4.373 25.773 1.00 81.94 123 GLY A CA 1
ATOM 876 C C . GLY A 1 123 ? -21.845 -4.510 25.237 1.00 81.94 123 GLY A C 1
ATOM 877 O O . GLY A 1 123 ? -22.441 -5.579 25.345 1.00 81.94 123 GLY A O 1
ATOM 878 N N . GLY A 1 124 ? -22.373 -3.454 24.610 1.00 84.12 124 GLY A N 1
ATOM 879 C CA . GLY A 1 124 ? -23.689 -3.471 23.964 1.00 84.12 124 GLY A CA 1
ATOM 880 C C . GLY A 1 124 ? -23.702 -4.210 22.623 1.00 84.12 124 GLY A C 1
ATOM 881 O O . GLY A 1 124 ? -24.745 -4.720 22.222 1.00 84.12 124 GLY A O 1
ATOM 882 N N . VAL A 1 125 ? -22.550 -4.307 21.953 1.00 88.94 125 VAL A N 1
ATOM 883 C CA . VAL A 1 125 ? -22.381 -5.070 20.705 1.00 88.94 125 VAL A CA 1
ATOM 884 C C . VAL A 1 125 ? -22.298 -6.574 20.968 1.00 88.94 125 VAL A C 1
ATOM 886 O O . VAL A 1 125 ? -22.858 -7.353 20.205 1.00 88.94 125 VAL A O 1
ATOM 889 N N . LEU A 1 126 ? -21.633 -6.988 22.052 1.00 88.25 126 LEU A N 1
ATOM 890 C CA . LEU A 1 126 ? -21.446 -8.401 22.403 1.00 88.25 126 LEU A CA 1
ATOM 891 C C . LEU A 1 126 ? -22.695 -9.044 23.019 1.00 88.25 126 LEU A C 1
ATOM 893 O O . LEU A 1 126 ? -22.882 -10.253 22.911 1.00 88.25 126 LEU A O 1
ATOM 897 N N . CYS A 1 127 ? -23.554 -8.258 23.671 1.00 90.69 127 CYS A N 1
ATOM 898 C CA . CYS A 1 127 ? -24.816 -8.732 24.250 1.00 90.69 127 CYS A CA 1
ATOM 899 C C . CYS A 1 127 ? -25.988 -7.820 23.845 1.00 90.69 127 CYS A C 1
ATOM 901 O O . CYS A 1 127 ? -26.568 -7.144 24.699 1.00 90.69 127 CYS A O 1
ATOM 903 N N . PRO A 1 128 ? -26.336 -7.760 22.547 1.00 92.69 128 PRO A N 1
ATOM 904 C CA . PRO A 1 128 ? -27.337 -6.828 22.057 1.00 92.69 128 PRO A CA 1
ATOM 905 C C . PRO A 1 128 ? -28.757 -7.304 22.385 1.00 92.69 128 PRO A C 1
ATOM 907 O O . PRO A 1 128 ? -29.077 -8.490 22.321 1.00 92.69 128 PRO A O 1
ATOM 910 N N . THR A 1 129 ? -29.665 -6.365 22.661 1.00 94.38 129 THR A N 1
ATOM 911 C CA . THR A 1 129 ? -31.109 -6.655 22.651 1.00 94.38 129 THR A CA 1
ATOM 912 C C . THR A 1 129 ? -31.560 -7.032 21.234 1.00 94.38 129 THR A C 1
ATOM 914 O O . THR A 1 129 ? -30.906 -6.663 20.262 1.00 94.38 129 THR A O 1
ATOM 917 N N . ARG A 1 130 ? -32.705 -7.711 21.062 1.00 95.19 130 ARG A N 1
ATOM 918 C CA . ARG A 1 130 ? -33.206 -8.101 19.720 1.00 95.19 130 ARG A CA 1
ATOM 919 C C . ARG A 1 130 ? -33.271 -6.924 18.733 1.00 95.19 130 ARG A C 1
ATOM 921 O O . ARG A 1 130 ? -32.901 -7.070 17.570 1.00 95.19 130 ARG A O 1
ATOM 928 N N . GLY A 1 131 ? -33.718 -5.754 19.199 1.00 95.44 131 GLY A N 1
ATOM 929 C CA . GLY A 1 131 ? -33.759 -4.530 18.393 1.00 95.44 131 GLY A CA 1
ATOM 930 C C . GLY A 1 131 ? -32.363 -4.002 18.046 1.00 95.44 131 GLY A C 1
ATOM 931 O O . GLY A 1 131 ? -32.108 -3.662 16.891 1.00 95.44 131 GLY A O 1
ATOM 932 N N . ALA A 1 132 ? -31.443 -3.988 19.016 1.00 93.62 132 ALA A N 1
ATOM 933 C CA . ALA A 1 132 ? -30.054 -3.595 18.788 1.00 93.62 132 ALA A CA 1
ATOM 934 C C . ALA A 1 132 ? -29.332 -4.560 17.833 1.00 93.62 132 ALA A C 1
ATOM 936 O O . ALA A 1 132 ? -28.636 -4.104 16.937 1.00 93.62 132 ALA A O 1
ATOM 937 N N . ALA A 1 133 ? -29.563 -5.871 17.948 1.00 94.69 133 ALA A N 1
ATOM 938 C CA . ALA A 1 133 ? -28.962 -6.891 17.091 1.00 94.69 133 ALA A CA 1
ATOM 939 C C . ALA A 1 133 ? -29.337 -6.691 15.616 1.00 94.69 133 ALA A C 1
ATOM 941 O O . ALA A 1 133 ? -28.469 -6.734 14.750 1.00 94.69 133 ALA A O 1
ATOM 942 N N . ARG A 1 134 ? -30.613 -6.390 15.325 1.00 96.88 134 ARG A N 1
ATOM 943 C CA . ARG A 1 134 ? -31.063 -6.068 13.958 1.00 96.88 134 ARG A CA 1
ATOM 944 C C . ARG A 1 134 ? -30.381 -4.816 13.408 1.00 96.88 134 ARG A C 1
ATOM 946 O O . ARG A 1 134 ? -29.956 -4.818 12.259 1.00 96.88 134 ARG A O 1
ATOM 953 N N . ARG A 1 135 ? -30.251 -3.765 14.226 1.00 95.94 135 ARG A N 1
ATOM 954 C CA . ARG A 1 135 ? -29.555 -2.526 13.833 1.00 95.94 135 ARG A CA 1
ATOM 955 C C . ARG A 1 135 ? -28.063 -2.760 13.602 1.00 95.94 135 ARG A C 1
ATOM 957 O O . ARG A 1 135 ? -27.532 -2.254 12.624 1.00 95.94 135 ARG A O 1
ATOM 964 N N . LEU A 1 136 ? -27.412 -3.543 14.461 1.00 93.81 136 LEU A N 1
ATOM 965 C CA . LEU A 1 136 ? -26.003 -3.916 14.319 1.00 93.81 136 LEU A CA 1
ATOM 966 C C . LEU A 1 136 ? -25.769 -4.761 13.069 1.00 93.81 136 LEU A C 1
ATOM 968 O O . LEU A 1 136 ? -24.822 -4.495 12.342 1.00 93.81 136 LEU A O 1
ATOM 972 N N . LEU A 1 137 ? -26.646 -5.727 12.781 1.00 96.00 137 LEU A N 1
ATOM 973 C CA . LEU A 1 137 ? -26.569 -6.522 11.557 1.00 96.00 137 LEU A CA 1
ATOM 974 C C . LEU A 1 137 ? -26.744 -5.640 10.317 1.00 96.00 137 LEU A C 1
ATOM 976 O O . LEU A 1 137 ? -25.910 -5.686 9.421 1.00 96.00 137 LEU A O 1
ATOM 980 N N . ALA A 1 138 ? -27.791 -4.811 10.276 1.00 97.50 138 ALA A N 1
ATOM 981 C CA . ALA A 1 138 ? -28.039 -3.912 9.150 1.00 97.50 138 ALA A CA 1
ATOM 982 C C . ALA A 1 138 ? -26.884 -2.918 8.950 1.00 97.50 138 ALA A C 1
ATOM 984 O O . ALA A 1 138 ? -26.407 -2.745 7.832 1.00 97.50 138 ALA A O 1
ATOM 985 N N . GLY A 1 139 ? -26.393 -2.315 10.037 1.00 96.19 139 GLY A N 1
ATOM 986 C CA . GLY A 1 139 ? -25.240 -1.419 10.014 1.00 96.19 139 GLY A CA 1
ATOM 987 C C . GLY A 1 139 ? -23.953 -2.126 9.593 1.00 96.19 139 GLY A C 1
ATOM 988 O O . GLY A 1 139 ? -23.196 -1.579 8.801 1.00 96.19 139 GLY A O 1
ATOM 989 N N . GLY A 1 140 ? -23.727 -3.358 10.054 1.00 95.31 140 GLY A N 1
ATOM 990 C CA . GLY A 1 140 ? -22.581 -4.180 9.669 1.00 95.31 140 GLY A CA 1
ATOM 991 C C . GLY A 1 140 ? -22.606 -4.563 8.190 1.00 95.31 140 GLY A C 1
ATOM 992 O O . GLY A 1 140 ? -21.596 -4.419 7.509 1.00 95.31 140 GLY A O 1
ATOM 993 N N . VAL A 1 141 ? -23.765 -4.975 7.667 1.00 97.94 141 VAL A N 1
ATOM 994 C CA . VAL A 1 141 ? -23.955 -5.246 6.232 1.00 97.94 141 VAL A CA 1
ATOM 995 C C . VAL A 1 141 ? -23.744 -3.974 5.413 1.00 97.94 141 VAL A C 1
ATOM 997 O O . VAL A 1 141 ? -23.016 -4.008 4.426 1.00 97.94 141 VAL A O 1
ATOM 1000 N N . ALA A 1 142 ? -24.320 -2.844 5.829 1.00 97.94 142 ALA A N 1
ATOM 1001 C CA . ALA A 1 142 ? -24.135 -1.566 5.146 1.00 97.94 142 ALA A CA 1
ATOM 1002 C C . ALA A 1 142 ? -22.664 -1.119 5.149 1.00 97.94 142 ALA A C 1
ATOM 1004 O O . ALA A 1 142 ? -22.150 -0.713 4.110 1.00 97.94 142 ALA A O 1
ATOM 1005 N N . ALA A 1 143 ? -21.965 -1.247 6.281 1.00 96.06 143 ALA A N 1
ATOM 1006 C CA . ALA A 1 143 ? -20.541 -0.943 6.387 1.00 96.06 143 ALA A CA 1
ATOM 1007 C C . ALA A 1 143 ? -19.702 -1.862 5.491 1.00 96.06 143 ALA A C 1
ATOM 1009 O O . ALA A 1 143 ? -18.823 -1.386 4.779 1.00 96.06 143 ALA A O 1
ATOM 1010 N N . TRP A 1 144 ? -20.002 -3.162 5.470 1.00 96.75 144 TRP A N 1
ATOM 1011 C CA . TRP A 1 144 ? -19.325 -4.122 4.603 1.00 96.75 144 TRP A CA 1
ATOM 1012 C C . TRP A 1 144 ? -19.527 -3.809 3.115 1.00 96.75 144 TRP A C 1
ATOM 1014 O O . TRP A 1 144 ? -18.557 -3.737 2.363 1.00 96.75 144 TRP A O 1
ATOM 1024 N N . LEU A 1 145 ? -20.766 -3.547 2.690 1.00 97.56 145 LEU A N 1
ATOM 1025 C CA . LEU A 1 145 ? -21.067 -3.129 1.319 1.00 97.56 145 LEU A CA 1
ATOM 1026 C C . LEU A 1 145 ? -20.395 -1.796 0.972 1.00 97.56 145 LEU A C 1
ATOM 1028 O O . LEU A 1 145 ? -19.869 -1.653 -0.128 1.00 97.56 145 LEU A O 1
ATOM 1032 N N . GLY A 1 146 ? -20.354 -0.851 1.913 1.00 97.38 146 GLY A N 1
ATOM 1033 C CA . GLY A 1 1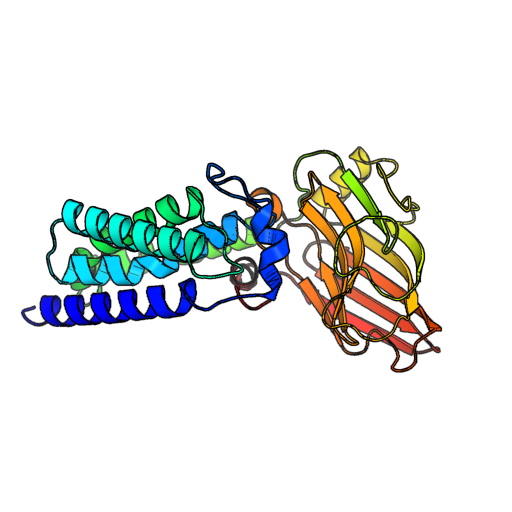46 ? -19.627 0.409 1.771 1.00 97.38 146 GLY A CA 1
ATOM 1034 C C . GLY A 1 146 ? -18.125 0.200 1.570 1.00 97.38 146 GLY A C 1
ATOM 1035 O O . GLY A 1 146 ? -17.543 0.812 0.678 1.00 97.38 146 GLY A O 1
ATOM 1036 N N . LEU A 1 147 ? -17.503 -0.710 2.327 1.00 95.88 147 LEU A N 1
ATOM 1037 C CA . LEU A 1 147 ? -16.093 -1.079 2.160 1.00 95.88 147 LEU A CA 1
ATOM 1038 C C . LEU A 1 147 ? -15.829 -1.740 0.803 1.00 95.88 147 LEU A C 1
ATOM 1040 O O . LEU A 1 147 ? -14.839 -1.413 0.150 1.00 95.88 147 LEU A O 1
ATOM 1044 N N . LEU A 1 148 ? -16.717 -2.627 0.342 1.00 97.19 148 LEU A N 1
ATOM 1045 C CA . LEU A 1 148 ? -16.617 -3.221 -0.993 1.00 97.19 148 LEU A CA 1
ATOM 1046 C C . LEU A 1 148 ? -16.774 -2.163 -2.092 1.00 97.19 148 LEU A C 1
ATOM 1048 O O . LEU A 1 148 ? -15.981 -2.139 -3.031 1.00 97.19 148 LEU A O 1
ATOM 1052 N N . ALA A 1 149 ? -17.746 -1.259 -1.971 1.00 97.94 149 ALA A N 1
ATOM 1053 C CA . ALA A 1 149 ? -17.942 -0.169 -2.922 1.00 97.94 149 ALA A CA 1
ATOM 1054 C C . ALA A 1 149 ? -16.723 0.765 -2.969 1.00 97.94 149 ALA A C 1
ATOM 1056 O O . ALA A 1 149 ? -16.236 1.080 -4.055 1.00 97.94 149 ALA A O 1
ATOM 1057 N N . LEU A 1 150 ? -16.182 1.142 -1.806 1.00 97.00 150 LEU A N 1
ATOM 1058 C CA . LEU A 1 150 ? -14.977 1.962 -1.694 1.00 97.00 150 LEU A CA 1
ATOM 1059 C C . LEU A 1 150 ? -13.763 1.259 -2.307 1.00 97.00 150 LEU A C 1
ATOM 1061 O O . LEU A 1 150 ? -13.039 1.860 -3.091 1.00 97.00 150 LEU A O 1
ATOM 1065 N N . SER A 1 151 ? -13.567 -0.021 -2.001 1.00 97.12 151 SER A N 1
ATOM 1066 C CA . SER A 1 151 ? -12.505 -0.834 -2.591 1.00 97.12 151 SER A CA 1
ATOM 1067 C C . SER A 1 151 ? -12.625 -0.913 -4.117 1.00 97.12 151 SER A C 1
ATOM 1069 O O . SER A 1 151 ? -11.652 -0.664 -4.828 1.00 97.12 151 SER A O 1
ATOM 1071 N N . GLY A 1 152 ? -13.826 -1.187 -4.635 1.00 97.19 152 GLY A N 1
ATOM 1072 C CA . GLY A 1 152 ? -14.101 -1.181 -6.071 1.00 97.19 152 GLY A CA 1
ATOM 1073 C C . GLY A 1 152 ? -13.784 0.171 -6.708 1.00 97.19 152 GLY A C 1
ATOM 1074 O O . GLY A 1 152 ? -13.121 0.220 -7.739 1.00 97.19 152 GLY A O 1
ATOM 1075 N N . TRP A 1 153 ? -14.189 1.267 -6.064 1.00 97.62 153 TRP A N 1
ATOM 1076 C CA . TRP A 1 153 ? -13.926 2.635 -6.506 1.00 97.62 153 TRP A CA 1
ATOM 1077 C C . TRP A 1 153 ? -12.434 3.008 -6.473 1.00 97.62 153 TRP A C 1
ATOM 1079 O O . TRP A 1 153 ? -11.948 3.626 -7.419 1.00 97.62 153 TRP A O 1
ATOM 1089 N N . LEU A 1 154 ? -11.685 2.597 -5.443 1.00 97.12 154 LEU A N 1
ATOM 1090 C CA . LEU A 1 154 ? -10.235 2.813 -5.334 1.00 97.12 154 LEU A CA 1
ATOM 1091 C C . LEU A 1 154 ? -9.448 1.998 -6.370 1.00 97.12 154 LEU A C 1
ATOM 1093 O O . LEU A 1 154 ? -8.394 2.441 -6.823 1.00 97.12 154 LEU A O 1
ATOM 1097 N N . GLN A 1 155 ? -9.952 0.823 -6.759 1.00 96.94 155 GLN A N 1
ATOM 1098 C CA . GLN A 1 155 ? -9.354 -0.045 -7.781 1.00 96.94 155 GLN A CA 1
ATOM 1099 C C . GLN A 1 155 ? -9.680 0.374 -9.219 1.00 96.94 155 GLN A C 1
ATOM 1101 O O . GLN A 1 155 ? -9.104 -0.186 -10.164 1.00 96.94 155 GLN A O 1
ATOM 1106 N N . GLN A 1 156 ? -10.595 1.328 -9.417 1.00 97.00 156 GLN A N 1
ATOM 1107 C CA . GLN A 1 156 ? -10.882 1.851 -10.750 1.00 97.00 156 GLN A CA 1
ATOM 1108 C C . GLN A 1 156 ? -9.613 2.439 -11.381 1.00 97.00 156 GLN A C 1
ATOM 1110 O O . GLN A 1 156 ? -8.725 2.909 -10.657 1.00 97.00 156 GLN A O 1
ATOM 1115 N N . PRO A 1 157 ? -9.509 2.397 -12.718 1.00 96.75 157 PRO A N 1
ATOM 1116 C CA . PRO A 1 157 ? -8.414 3.046 -13.415 1.00 96.75 157 PRO A CA 1
ATOM 1117 C C . PRO A 1 157 ? -8.331 4.532 -13.045 1.00 96.75 157 PRO A C 1
ATOM 1119 O O . PRO A 1 157 ? -9.345 5.192 -12.799 1.00 96.75 157 PRO A O 1
ATOM 1122 N N . GLY A 1 158 ? -7.112 5.047 -12.946 1.00 94.44 158 GLY A N 1
ATOM 1123 C CA . GLY A 1 158 ? -6.883 6.444 -12.614 1.00 94.44 158 GLY A CA 1
ATOM 1124 C C . GLY A 1 158 ? -5.402 6.761 -12.525 1.00 94.44 158 GLY A C 1
ATOM 1125 O O . GLY A 1 158 ? -4.640 6.004 -11.927 1.00 94.44 158 GLY A O 1
ATOM 1126 N N . ALA A 1 159 ? -5.011 7.888 -13.112 1.00 90.56 159 ALA A N 1
ATOM 1127 C CA . ALA A 1 159 ? -3.672 8.438 -12.970 1.00 90.56 159 ALA A CA 1
ATOM 1128 C C . ALA A 1 159 ? -3.571 9.285 -11.692 1.00 90.56 159 ALA A C 1
ATOM 1130 O O . ALA A 1 159 ? -4.516 10.004 -11.340 1.00 90.56 159 ALA A O 1
ATOM 1131 N N . GLY A 1 160 ? -2.420 9.226 -11.025 1.00 88.50 160 GLY A N 1
ATOM 1132 C CA . GLY A 1 160 ? -2.023 10.204 -10.017 1.00 88.50 160 GLY A CA 1
ATOM 1133 C C . GLY A 1 160 ? -1.885 11.600 -10.620 1.00 88.50 160 GLY A C 1
ATOM 1134 O O . GLY A 1 160 ? -1.657 11.745 -11.824 1.00 88.50 160 GLY A O 1
ATOM 1135 N N . ASP A 1 161 ? -2.045 12.626 -9.795 1.00 89.38 161 ASP A N 1
ATOM 1136 C CA . ASP A 1 161 ? -1.914 14.021 -10.219 1.00 89.38 161 ASP A CA 1
ATOM 1137 C C . ASP A 1 161 ? -0.448 14.353 -10.567 1.00 89.38 161 ASP A C 1
ATOM 1139 O O . ASP A 1 161 ? 0.452 13.574 -10.254 1.00 89.38 161 ASP A O 1
ATOM 1143 N N . GLY A 1 162 ? -0.212 15.459 -11.283 1.00 91.44 162 GLY A N 1
ATOM 1144 C CA . GLY A 1 162 ? 1.147 15.962 -11.527 1.00 91.44 162 GLY A CA 1
ATOM 1145 C C . GLY A 1 162 ? 1.683 15.861 -12.953 1.00 91.44 162 GLY A C 1
ATOM 1146 O O . GLY A 1 162 ? 0.952 15.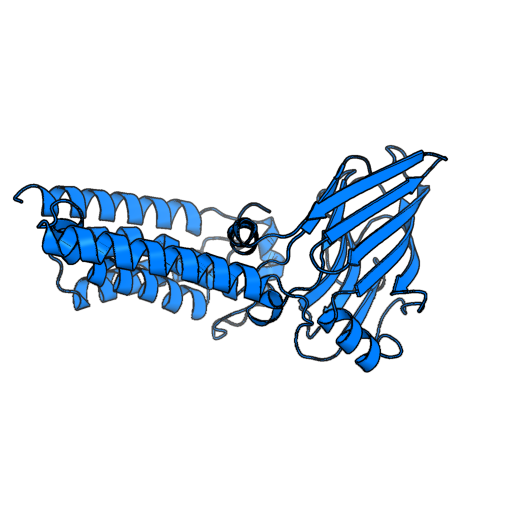612 -13.913 1.00 91.44 162 GLY A O 1
ATOM 1147 N N . SER A 1 163 ? 2.988 16.050 -13.118 1.00 94.25 163 SER A N 1
ATOM 1148 C CA . SER A 1 163 ? 3.656 15.844 -14.415 1.00 94.25 163 SER A CA 1
ATOM 1149 C C . SER A 1 163 ? 4.096 14.386 -14.560 1.00 94.25 163 SER A C 1
ATOM 1151 O O . SER A 1 163 ? 4.573 13.788 -13.598 1.00 94.25 163 SER A O 1
ATOM 1153 N N . LEU A 1 164 ? 3.874 13.782 -15.736 1.00 95.94 164 LEU A N 1
ATOM 1154 C CA . LEU A 1 164 ? 4.358 12.426 -15.991 1.00 95.94 164 LEU A CA 1
ATOM 1155 C C . LEU A 1 164 ? 5.845 12.472 -16.342 1.00 95.94 164 LEU A C 1
ATOM 1157 O O . LEU A 1 164 ? 6.240 13.247 -17.209 1.00 95.94 164 LEU A O 1
ATOM 1161 N N . THR A 1 165 ? 6.630 11.588 -15.734 1.00 96.12 165 THR A N 1
ATOM 1162 C CA . THR A 1 165 ? 8.063 11.439 -16.015 1.00 96.12 165 THR A CA 1
ATOM 1163 C C . THR A 1 165 ? 8.385 9.975 -16.274 1.00 96.12 165 THR A C 1
ATOM 1165 O O . THR A 1 165 ? 8.054 9.099 -15.477 1.00 96.12 165 THR A O 1
ATOM 1168 N N . SER A 1 166 ? 9.025 9.702 -17.406 1.00 96.56 166 SER A N 1
ATOM 1169 C CA . SER A 1 166 ? 9.562 8.396 -17.777 1.00 96.56 166 SER A CA 1
ATOM 1170 C C . SER A 1 166 ? 10.968 8.232 -17.213 1.00 96.56 166 SER A C 1
ATOM 1172 O O . SER A 1 166 ? 11.757 9.178 -17.204 1.00 96.56 166 SER A O 1
ATOM 1174 N N . THR A 1 167 ? 11.302 7.036 -16.735 1.00 96.00 167 THR A N 1
ATOM 1175 C CA . THR A 1 167 ? 12.639 6.742 -16.215 1.00 96.00 167 THR A CA 1
ATOM 1176 C C . THR A 1 167 ? 13.020 5.280 -16.432 1.00 96.00 167 THR A C 1
ATOM 1178 O O . THR A 1 167 ? 12.318 4.361 -16.003 1.00 96.00 167 THR A O 1
ATOM 1181 N N . TRP A 1 168 ? 14.168 5.054 -17.070 1.00 96.56 168 TRP A N 1
ATOM 1182 C CA . TRP A 1 168 ? 14.761 3.735 -17.294 1.00 96.56 168 TRP A CA 1
ATOM 1183 C C . TRP A 1 168 ? 15.853 3.441 -16.272 1.00 96.56 168 TRP A C 1
ATOM 1185 O O . TRP A 1 168 ? 16.550 4.345 -15.802 1.00 96.56 168 TRP A O 1
ATOM 1195 N N . ALA A 1 169 ? 16.044 2.159 -15.954 1.00 93.19 169 ALA A N 1
ATOM 1196 C CA . ALA A 1 169 ? 17.135 1.728 -15.088 1.00 93.19 169 ALA A CA 1
ATOM 1197 C C . ALA A 1 169 ? 18.481 2.310 -15.557 1.00 93.19 169 ALA A C 1
ATOM 1199 O O . ALA A 1 169 ? 18.759 2.358 -16.758 1.00 93.19 169 ALA A O 1
ATOM 1200 N N . ARG A 1 170 ? 19.314 2.729 -14.591 1.00 85.00 170 ARG A N 1
ATOM 1201 C CA . ARG A 1 170 ? 20.648 3.354 -14.756 1.00 85.00 170 ARG A CA 1
ATOM 1202 C C . ARG A 1 170 ? 20.687 4.799 -15.268 1.00 85.00 170 ARG A C 1
ATOM 1204 O O . ARG A 1 170 ? 21.759 5.386 -15.199 1.00 85.00 170 ARG A O 1
ATOM 1211 N N . HIS A 1 171 ? 19.571 5.371 -15.718 1.00 79.31 171 HIS A N 1
ATOM 1212 C CA . HIS A 1 171 ? 19.523 6.789 -16.109 1.00 79.31 171 HIS A CA 1
ATOM 1213 C C . HIS A 1 171 ? 19.148 7.712 -14.943 1.00 79.31 171 HIS A C 1
ATOM 1215 O O . HIS A 1 171 ? 19.462 8.889 -14.977 1.00 79.31 171 HIS A O 1
ATOM 1221 N N . SER A 1 172 ? 18.563 7.171 -13.870 1.00 72.94 172 SER A N 1
ATOM 1222 C CA . SER A 1 172 ? 18.222 7.934 -12.666 1.00 72.94 172 SER A CA 1
ATOM 1223 C C . SER A 1 172 ? 19.125 7.566 -11.484 1.00 72.94 172 SER A C 1
ATOM 1225 O O . SER A 1 172 ? 19.465 6.387 -11.329 1.00 72.94 172 SER A O 1
ATOM 1227 N N . PRO A 1 173 ? 19.451 8.526 -10.596 1.00 71.44 173 PRO A N 1
ATOM 1228 C CA . PRO A 1 173 ? 20.247 8.294 -9.386 1.00 71.44 173 PRO A CA 1
ATOM 1229 C C . PRO A 1 173 ? 19.538 7.436 -8.318 1.00 71.44 173 PRO A C 1
ATOM 1231 O O . PRO A 1 173 ? 20.070 7.244 -7.225 1.00 71.44 173 PRO A O 1
ATOM 1234 N N . ARG A 1 174 ? 18.333 6.918 -8.593 1.00 77.88 174 ARG A N 1
ATOM 1235 C CA . ARG A 1 174 ? 17.556 6.131 -7.629 1.00 77.88 174 ARG A CA 1
ATOM 1236 C C . ARG A 1 174 ? 18.271 4.820 -7.249 1.00 77.88 174 ARG A C 1
ATOM 1238 O O . ARG A 1 174 ? 18.729 4.086 -8.131 1.00 77.88 174 ARG A O 1
ATOM 1245 N N . PRO A 1 175 ? 18.313 4.463 -5.950 1.00 80.38 175 PRO A N 1
ATOM 1246 C CA . PRO A 1 175 ? 18.925 3.220 -5.492 1.00 80.38 175 PRO A CA 1
ATOM 1247 C C . PRO A 1 175 ? 18.187 1.992 -6.046 1.00 80.38 175 PRO A C 1
ATOM 1249 O O . PRO A 1 175 ? 17.031 2.071 -6.464 1.00 80.38 175 PRO A O 1
ATOM 1252 N N . ASN A 1 176 ? 18.848 0.831 -6.017 1.00 86.88 176 ASN A N 1
ATOM 1253 C CA . ASN A 1 176 ? 18.285 -0.453 -6.457 1.00 86.88 176 ASN A CA 1
ATOM 1254 C C . ASN A 1 176 ? 17.821 -0.465 -7.926 1.00 86.88 176 ASN A C 1
ATOM 1256 O O . ASN A 1 176 ? 16.773 -1.025 -8.244 1.00 86.88 176 ASN A O 1
ATOM 1260 N N . ALA A 1 177 ? 18.586 0.149 -8.830 1.00 91.88 177 ALA A N 1
ATOM 1261 C CA . ALA A 1 177 ? 18.345 0.013 -10.263 1.00 91.88 177 ALA A CA 1
ATOM 1262 C C . ALA A 1 177 ? 18.572 -1.436 -10.731 1.00 91.88 177 ALA A C 1
ATOM 1264 O O . ALA A 1 177 ? 19.443 -2.151 -10.226 1.00 91.88 177 ALA A O 1
ATOM 1265 N N . PHE A 1 178 ? 17.800 -1.867 -11.728 1.00 95.69 178 PHE A N 1
ATOM 1266 C CA . PHE A 1 178 ? 18.008 -3.141 -12.409 1.00 95.69 178 PHE A CA 1
ATOM 1267 C C . PHE A 1 178 ? 19.443 -3.255 -12.949 1.00 95.69 178 PHE A C 1
ATOM 1269 O O . PHE A 1 178 ? 19.937 -2.378 -13.656 1.00 95.69 178 PHE A O 1
ATOM 1276 N N . LEU A 1 179 ? 20.118 -4.366 -12.630 1.00 95.56 179 LEU A N 1
ATOM 1277 C CA . LEU A 1 179 ? 21.525 -4.572 -12.997 1.00 95.56 179 LEU A CA 1
ATOM 1278 C C . LEU A 1 179 ? 21.736 -4.938 -14.472 1.00 95.56 179 LEU A C 1
ATOM 1280 O O . LEU A 1 179 ? 22.883 -5.005 -14.910 1.00 95.56 179 LEU A O 1
ATOM 1284 N N . GLY A 1 180 ? 20.677 -5.202 -15.235 1.00 96.25 180 GLY A N 1
ATOM 1285 C CA . GLY A 1 180 ? 20.772 -5.383 -16.683 1.00 96.25 180 GLY A CA 1
ATOM 1286 C C . GLY A 1 180 ? 20.791 -4.052 -17.439 1.00 96.25 180 GLY A C 1
ATOM 1287 O O . GLY A 1 180 ? 21.140 -3.013 -16.873 1.00 96.25 180 GLY A O 1
ATOM 1288 N N . SER A 1 181 ? 20.404 -4.087 -18.712 1.00 96.75 181 SER A N 1
ATOM 1289 C CA . SER A 1 181 ? 20.208 -2.899 -19.555 1.00 96.75 181 SER A CA 1
ATOM 1290 C C . SER A 1 181 ? 18.805 -2.886 -20.149 1.00 96.75 181 SER A C 1
ATOM 1292 O O . SER A 1 181 ? 18.267 -3.932 -20.515 1.00 96.75 181 SER A O 1
ATOM 1294 N N . VAL A 1 182 ? 18.215 -1.696 -20.241 1.00 97.75 182 VAL A N 1
ATOM 1295 C CA . VAL A 1 182 ? 16.942 -1.458 -20.929 1.00 97.75 182 VAL A CA 1
ATOM 1296 C C . VAL A 1 182 ? 17.262 -0.937 -22.323 1.00 97.75 182 VAL A C 1
ATOM 1298 O O . VAL A 1 182 ? 18.017 0.021 -22.454 1.00 97.75 182 VAL A O 1
ATOM 1301 N N . HIS A 1 183 ? 16.728 -1.592 -23.350 1.00 97.44 183 HIS A N 1
ATOM 1302 C CA . HIS A 1 183 ? 16.931 -1.205 -24.751 1.00 97.44 183 HIS A CA 1
ATOM 1303 C C . HIS A 1 183 ? 15.720 -0.486 -25.331 1.00 97.44 183 HIS A C 1
ATOM 1305 O O . HIS A 1 183 ? 15.863 0.359 -26.209 1.00 97.44 183 HIS A O 1
ATOM 1311 N N . PHE A 1 184 ? 14.531 -0.829 -24.844 1.00 98.06 184 PHE A N 1
ATOM 1312 C CA . PHE A 1 184 ? 13.285 -0.245 -25.301 1.00 98.06 184 PHE A CA 1
ATOM 1313 C C . PHE A 1 184 ? 12.274 -0.238 -24.163 1.00 98.06 184 PHE A C 1
ATOM 1315 O O . PHE A 1 184 ? 12.155 -1.227 -23.437 1.00 98.06 184 PHE A O 1
ATOM 1322 N N . ALA A 1 185 ? 11.515 0.845 -24.063 1.00 98.19 185 ALA A N 1
ATOM 1323 C CA . ALA A 1 185 ? 10.277 0.910 -23.309 1.00 98.19 185 ALA A CA 1
ATOM 1324 C C . ALA A 1 185 ? 9.239 1.634 -24.166 1.00 98.19 185 ALA A C 1
ATOM 1326 O O . ALA A 1 185 ? 9.532 2.681 -24.745 1.00 98.19 185 ALA A O 1
ATOM 1327 N N . GLY A 1 186 ? 8.037 1.080 -24.248 1.00 97.88 186 GLY A N 1
ATOM 1328 C CA . GLY A 1 186 ? 6.939 1.653 -25.005 1.00 97.88 186 GLY A CA 1
ATOM 1329 C C . GLY A 1 186 ? 5.610 1.440 -24.304 1.00 97.88 186 GLY A C 1
ATOM 1330 O O . GLY A 1 186 ? 5.394 0.413 -23.661 1.00 97.88 186 GLY A O 1
ATOM 1331 N N . LEU A 1 187 ? 4.728 2.420 -24.438 1.00 97.06 187 LEU A N 1
ATOM 1332 C CA . LEU A 1 187 ? 3.393 2.429 -23.861 1.00 97.06 187 LEU A CA 1
ATOM 1333 C C . LEU A 1 187 ? 2.395 2.534 -25.016 1.00 97.06 187 LEU A C 1
ATOM 1335 O O . LEU A 1 187 ? 2.387 3.533 -25.730 1.00 97.06 187 LEU A O 1
ATOM 1339 N N . ASP A 1 188 ? 1.630 1.468 -25.256 1.00 95.25 188 ASP A N 1
ATOM 1340 C CA . ASP A 1 188 ? 0.709 1.329 -26.397 1.00 95.25 188 ASP A CA 1
ATOM 1341 C C . ASP A 1 188 ? 1.356 1.683 -27.750 1.00 95.25 188 ASP A C 1
ATOM 1343 O O . ASP A 1 188 ? 0.798 2.414 -28.567 1.00 95.25 188 ASP A O 1
ATOM 1347 N N . GLY A 1 189 ? 2.586 1.214 -27.968 1.00 93.12 189 GLY A N 1
ATOM 1348 C CA . GLY A 1 189 ? 3.353 1.487 -29.188 1.00 93.12 189 GLY A CA 1
ATOM 1349 C C . GLY A 1 189 ? 4.063 2.845 -29.220 1.00 93.12 189 GLY A C 1
ATOM 1350 O O . GLY A 1 189 ? 4.907 3.057 -30.087 1.00 93.12 189 GLY A O 1
ATOM 1351 N N . VAL A 1 190 ? 3.809 3.737 -28.259 1.00 95.94 190 VAL A N 1
ATOM 1352 C CA . VAL A 1 190 ? 4.522 5.013 -28.134 1.00 95.94 190 VAL A CA 1
ATOM 1353 C C . VAL A 1 190 ? 5.838 4.790 -27.393 1.00 95.94 190 VAL A C 1
ATOM 1355 O O . VAL A 1 190 ? 5.840 4.338 -26.248 1.00 95.94 190 VAL A O 1
ATOM 1358 N N . ALA A 1 191 ? 6.971 5.098 -28.027 1.00 97.75 191 ALA A N 1
ATOM 1359 C CA . ALA A 1 191 ? 8.289 4.950 -27.411 1.00 97.75 191 ALA A CA 1
ATOM 1360 C C . ALA A 1 191 ? 8.476 5.941 -26.249 1.00 97.75 191 ALA A C 1
ATOM 1362 O O . ALA A 1 191 ? 8.242 7.141 -26.390 1.00 97.75 191 ALA A O 1
ATOM 1363 N N . MET A 1 192 ? 8.910 5.432 -25.098 1.00 97.94 192 MET A N 1
ATOM 1364 C CA . MET A 1 192 ? 9.126 6.219 -23.886 1.00 97.94 192 MET A CA 1
ATOM 1365 C C . MET A 1 192 ? 10.593 6.654 -23.797 1.00 97.94 192 MET A C 1
ATOM 1367 O O . MET A 1 192 ? 11.473 5.811 -23.980 1.00 97.94 192 MET A O 1
ATOM 1371 N N . PRO A 1 193 ? 10.896 7.925 -23.481 1.00 97.31 193 PRO A N 1
ATOM 1372 C CA . PRO A 1 193 ? 12.280 8.371 -23.368 1.00 97.31 193 PRO A CA 1
ATOM 1373 C C . PRO A 1 193 ? 12.974 7.720 -22.155 1.00 97.31 193 PRO A C 1
ATOM 1375 O O . PRO A 1 193 ? 12.294 7.411 -21.167 1.00 97.31 193 PRO A O 1
ATOM 1378 N N . PRO A 1 194 ? 14.310 7.528 -22.188 1.00 96.25 194 PRO A N 1
ATOM 1379 C CA . PRO A 1 194 ? 15.067 7.017 -21.044 1.00 96.25 194 PRO A CA 1
ATOM 1380 C C . PRO A 1 194 ? 14.890 7.838 -19.767 1.00 96.25 194 PRO A C 1
ATOM 1382 O O . PRO A 1 194 ? 14.837 7.275 -18.674 1.00 96.25 194 PRO A O 1
ATOM 1385 N N . GLU A 1 195 ? 14.756 9.152 -19.920 1.00 95.62 195 GLU A N 1
ATOM 1386 C CA . GLU A 1 195 ? 14.473 10.101 -18.851 1.00 95.62 195 GLU A CA 1
ATOM 1387 C C . GLU A 1 195 ? 13.674 11.288 -19.408 1.00 95.62 195 GLU A C 1
ATOM 1389 O O . GLU A 1 195 ? 13.871 11.686 -20.559 1.00 95.62 195 GLU A O 1
ATOM 1394 N N . GLY A 1 196 ? 12.768 11.846 -18.603 1.00 95.12 196 GLY A N 1
ATOM 1395 C CA . GLY A 1 196 ? 12.022 13.065 -18.926 1.00 95.12 196 GLY A CA 1
ATOM 1396 C C . GLY A 1 196 ? 10.548 12.836 -19.258 1.00 95.12 196 GLY A C 1
ATOM 1397 O O . GLY A 1 196 ? 9.983 11.772 -19.002 1.00 95.12 196 GLY A O 1
ATOM 1398 N N . THR A 1 197 ? 9.899 13.865 -19.795 1.00 96.94 197 THR A N 1
ATOM 1399 C CA . THR A 1 197 ? 8.450 13.870 -20.034 1.00 96.94 197 THR A CA 1
ATOM 1400 C C . THR A 1 197 ? 8.070 12.923 -21.178 1.00 96.94 197 THR A C 1
ATOM 1402 O O . THR A 1 197 ? 8.606 13.062 -22.281 1.00 96.94 197 THR A O 1
ATOM 1405 N N . PRO A 1 198 ? 7.130 11.981 -20.974 1.00 96.88 198 PRO A N 1
ATOM 1406 C CA . PRO A 1 198 ? 6.619 11.149 -22.049 1.00 96.88 198 PRO A CA 1
ATOM 1407 C C . PRO A 1 198 ? 5.954 11.983 -23.150 1.00 96.88 198 PRO A C 1
ATOM 1409 O O . PRO A 1 198 ? 5.238 12.950 -22.843 1.00 96.88 198 PRO A O 1
ATOM 1412 N N . PRO A 1 199 ? 6.095 11.574 -24.421 1.00 95.81 199 PRO A N 1
ATOM 1413 C CA . PRO A 1 199 ? 5.284 12.132 -25.494 1.00 95.81 199 PRO A CA 1
ATOM 1414 C C . PRO A 1 199 ? 3.795 11.931 -25.188 1.00 95.81 199 PRO A C 1
ATOM 1416 O O . PRO A 1 199 ? 3.401 10.948 -24.563 1.00 95.81 199 PRO A O 1
ATOM 1419 N N . GLU A 1 200 ? 2.969 12.888 -25.614 1.00 94.50 200 GLU A N 1
ATOM 1420 C CA . GLU A 1 200 ? 1.506 12.806 -25.496 1.00 94.50 200 GLU A CA 1
ATOM 1421 C C . GLU A 1 200 ? 0.996 12.555 -24.062 1.00 94.50 200 GLU A C 1
ATOM 1423 O O . GLU A 1 200 ? -0.016 11.888 -23.852 1.00 94.50 200 GLU A O 1
ATOM 1428 N N . SER A 1 201 ? 1.664 13.122 -23.051 1.00 94.25 201 SER A N 1
ATOM 1429 C CA . SER A 1 201 ? 1.334 12.913 -21.630 1.00 94.25 201 SER A CA 1
ATOM 1430 C C . SER A 1 201 ? -0.156 13.100 -21.283 1.00 94.25 201 SER A C 1
ATOM 1432 O O . SER A 1 201 ? -0.683 12.375 -20.441 1.00 94.25 201 SER A O 1
ATOM 1434 N N . LEU A 1 202 ? -0.866 14.026 -21.941 1.00 93.69 202 LEU A N 1
ATOM 1435 C CA . LEU A 1 202 ? -2.316 14.201 -21.760 1.00 93.69 202 LEU A CA 1
ATOM 1436 C C . LEU A 1 202 ? -3.132 13.019 -22.312 1.00 93.69 202 LEU A C 1
ATOM 1438 O O . LEU A 1 202 ? -4.069 12.563 -21.658 1.00 93.69 202 LEU A O 1
ATOM 1442 N N . ALA A 1 203 ? -2.763 12.491 -23.481 1.00 94.19 203 ALA A N 1
ATOM 1443 C CA . ALA A 1 203 ? -3.420 11.325 -24.064 1.00 94.19 203 ALA A CA 1
ATOM 1444 C C . ALA A 1 203 ? -3.160 10.069 -23.219 1.00 94.19 203 ALA A C 1
ATOM 1446 O O . ALA A 1 203 ? -4.087 9.304 -22.957 1.00 94.19 203 ALA A O 1
ATOM 1447 N N . LEU A 1 204 ? -1.932 9.902 -22.713 1.00 93.75 204 LEU A N 1
ATOM 1448 C CA . LEU A 1 204 ? -1.579 8.820 -21.787 1.00 93.75 204 LEU A CA 1
ATOM 1449 C C . LEU A 1 204 ? -2.431 8.849 -20.513 1.00 93.75 204 LEU A C 1
ATOM 1451 O O . LEU A 1 204 ? -2.921 7.811 -20.070 1.00 93.75 204 LEU A O 1
ATOM 1455 N N . ARG A 1 205 ? -2.667 10.039 -19.945 1.00 93.31 205 ARG A N 1
ATOM 1456 C CA . ARG A 1 205 ? -3.557 10.208 -18.785 1.00 93.31 205 ARG A CA 1
ATOM 1457 C C . ARG A 1 205 ? -4.987 9.771 -19.086 1.00 93.31 205 ARG A C 1
ATOM 1459 O O . ARG A 1 205 ? -5.559 9.030 -18.294 1.00 93.31 205 ARG A O 1
ATOM 1466 N N . SER A 1 206 ? -5.529 10.162 -20.237 1.00 93.44 206 SER A N 1
ATOM 1467 C CA . SER A 1 206 ? -6.870 9.739 -20.663 1.00 93.44 206 SER A CA 1
ATOM 1468 C C . SER A 1 206 ? -6.979 8.211 -20.773 1.00 93.44 206 SER A C 1
ATOM 1470 O O . SER A 1 206 ? -7.925 7.611 -20.264 1.00 93.44 206 SER A O 1
ATOM 1472 N N . ARG A 1 207 ? -5.957 7.543 -21.325 1.00 92.44 207 ARG A N 1
ATOM 1473 C CA . ARG A 1 207 ? -5.910 6.070 -21.404 1.00 92.44 207 ARG A CA 1
ATOM 1474 C C . ARG A 1 207 ? -5.843 5.401 -20.030 1.00 92.44 207 ARG A C 1
ATOM 1476 O O . ARG A 1 207 ? -6.539 4.414 -19.783 1.00 92.44 207 ARG A O 1
ATOM 1483 N N . PHE A 1 208 ? -5.085 5.972 -19.090 1.00 93.69 208 PHE A N 1
ATOM 1484 C CA . PHE A 1 208 ? -5.086 5.505 -17.701 1.00 93.69 208 PHE A CA 1
ATOM 1485 C C . PHE A 1 208 ? -6.462 5.572 -17.049 1.00 93.69 208 PHE A C 1
ATOM 1487 O O . PHE A 1 208 ? -6.799 4.685 -16.271 1.00 93.69 208 PHE A O 1
ATOM 1494 N N . GLU A 1 209 ? -7.247 6.603 -17.347 1.00 94.19 209 GLU A N 1
ATOM 1495 C CA . GLU A 1 209 ? -8.606 6.760 -16.823 1.00 94.19 209 GLU A CA 1
ATOM 1496 C C . GLU A 1 209 ? -9.601 5.800 -17.488 1.00 94.19 209 GLU A C 1
ATOM 1498 O O . GLU A 1 209 ? -10.533 5.332 -16.834 1.00 94.19 209 GLU A O 1
ATOM 1503 N N . GLN A 1 210 ? -9.363 5.435 -18.749 1.00 95.19 210 GLN A N 1
ATOM 1504 C CA . GLN A 1 210 ? -10.139 4.426 -19.477 1.00 95.19 210 GLN A CA 1
ATOM 1505 C C . GLN A 1 210 ? -9.808 2.990 -19.032 1.00 95.19 210 GLN A C 1
ATOM 1507 O O . GLN A 1 210 ? -10.630 2.086 -19.173 1.00 95.19 210 GLN A O 1
ATOM 1512 N N . GLY A 1 211 ? -8.633 2.769 -18.433 1.00 94.06 211 GLY A N 1
ATOM 1513 C CA . GLY A 1 211 ? -8.203 1.448 -17.969 1.00 94.06 211 GLY A CA 1
ATOM 1514 C C . GLY A 1 211 ? -7.714 0.530 -19.078 1.00 94.06 211 GLY A C 1
ATOM 1515 O O . GLY A 1 211 ? -7.744 -0.690 -18.906 1.00 94.06 211 GLY A O 1
ATOM 1516 N N . GLU A 1 212 ? -7.263 1.117 -20.179 1.00 94.69 212 GLU A N 1
ATOM 1517 C CA . GLU A 1 212 ? -6.658 0.427 -21.308 1.00 94.69 212 GLU A CA 1
ATOM 1518 C C . GLU A 1 212 ? -5.214 0.889 -21.424 1.00 94.69 212 GLU A C 1
ATOM 1520 O O . GLU A 1 212 ? -4.939 2.035 -21.767 1.00 94.69 212 GLU A O 1
ATOM 1525 N N . ILE A 1 213 ? -4.288 0.007 -21.060 1.00 96.31 213 ILE A N 1
ATOM 1526 C CA . ILE A 1 213 ? -2.868 0.277 -21.213 1.00 96.31 213 ILE A CA 1
ATOM 1527 C C . ILE A 1 213 ? -2.062 -1.002 -21.388 1.00 96.31 213 ILE A C 1
ATOM 1529 O O . ILE A 1 213 ? -2.250 -1.970 -20.651 1.00 96.31 213 ILE A O 1
ATOM 1533 N N . GLY A 1 214 ? -1.110 -0.974 -22.313 1.00 97.56 214 GLY A N 1
ATOM 1534 C CA . GLY A 1 214 ? -0.042 -1.944 -22.487 1.00 97.56 214 GLY A CA 1
ATOM 1535 C C . GLY A 1 214 ? 1.331 -1.289 -22.356 1.00 97.56 214 GLY A C 1
ATOM 1536 O O . GLY A 1 214 ? 1.667 -0.343 -23.062 1.00 97.56 214 GLY A O 1
ATOM 1537 N N . LEU A 1 215 ? 2.156 -1.830 -21.469 1.00 98.25 215 LEU A N 1
ATOM 1538 C CA . LEU A 1 215 ? 3.571 -1.523 -21.323 1.00 98.25 215 LEU A CA 1
ATOM 1539 C C . LEU A 1 215 ? 4.394 -2.663 -21.930 1.00 98.25 215 LEU A C 1
ATOM 1541 O O . LEU A 1 215 ? 4.263 -3.817 -21.520 1.00 98.25 215 LEU A O 1
ATOM 1545 N N . ALA A 1 216 ? 5.283 -2.330 -22.861 1.00 98.50 216 ALA A N 1
ATOM 1546 C CA . ALA A 1 216 ? 6.249 -3.249 -23.448 1.00 98.50 216 ALA A CA 1
ATOM 1547 C C . ALA A 1 216 ? 7.670 -2.763 -23.150 1.00 98.50 216 ALA A C 1
ATOM 1549 O O . ALA A 1 216 ? 8.010 -1.614 -23.424 1.00 98.50 216 ALA A O 1
ATOM 1550 N N . VAL A 1 217 ? 8.515 -3.631 -22.597 1.00 98.50 217 VAL A N 1
ATOM 1551 C CA . VAL A 1 217 ? 9.912 -3.316 -22.280 1.00 98.50 217 VAL A CA 1
ATOM 1552 C C . VAL A 1 217 ? 10.819 -4.438 -22.769 1.00 98.50 217 VAL A C 1
ATOM 1554 O O . VAL A 1 217 ? 10.594 -5.609 -22.469 1.00 98.50 217 VAL A O 1
ATOM 1557 N N . GLN A 1 218 ? 11.874 -4.083 -23.499 1.00 98.50 218 GLN A N 1
ATOM 1558 C CA . GLN A 1 218 ? 12.917 -5.018 -23.916 1.00 98.50 218 GLN A CA 1
ATOM 1559 C C . GLN A 1 218 ? 14.184 -4.755 -23.113 1.00 98.50 218 GLN A C 1
ATOM 1561 O O . GLN A 1 218 ? 14.700 -3.633 -23.079 1.00 98.50 218 GLN A O 1
ATOM 1566 N N . VAL A 1 219 ? 14.693 -5.802 -22.471 1.00 98.38 219 VAL A N 1
ATOM 1567 C CA . VAL A 1 219 ? 15.877 -5.726 -21.617 1.00 98.38 219 VAL A CA 1
ATOM 1568 C C . VAL A 1 219 ? 16.865 -6.835 -21.930 1.00 98.38 219 VAL A C 1
ATOM 1570 O O . VAL A 1 219 ? 16.505 -7.894 -22.437 1.00 98.38 219 VAL A O 1
ATOM 1573 N N . VAL A 1 220 ? 18.115 -6.625 -21.542 1.00 98.19 220 VAL A N 1
ATOM 1574 C CA . VAL A 1 220 ? 19.090 -7.703 -21.370 1.00 98.19 220 VAL A CA 1
ATOM 1575 C C . VAL A 1 220 ? 19.207 -7.992 -19.878 1.00 98.19 220 VAL A C 1
ATOM 1577 O O . VAL A 1 220 ? 19.412 -7.083 -19.072 1.00 98.19 220 VAL A O 1
ATOM 1580 N N . SER A 1 221 ? 19.028 -9.257 -19.493 1.00 97.81 221 SER A N 1
ATOM 1581 C CA . SER A 1 221 ? 18.947 -9.653 -18.087 1.00 97.81 221 SER A CA 1
ATOM 1582 C C . SER A 1 221 ? 20.233 -9.351 -17.307 1.00 97.81 221 SER A C 1
ATOM 1584 O O . SER A 1 221 ? 21.338 -9.684 -17.729 1.00 97.81 221 SER A O 1
ATOM 1586 N N . GLY A 1 222 ? 20.088 -8.760 -16.121 1.00 96.25 222 GLY A N 1
ATOM 1587 C CA . GLY A 1 222 ? 21.162 -8.667 -15.132 1.00 96.25 222 GLY A CA 1
ATOM 1588 C C . GLY A 1 222 ? 21.250 -9.907 -14.240 1.00 96.25 222 GLY A C 1
ATOM 1589 O O . GLY A 1 222 ? 20.492 -10.871 -14.384 1.00 96.25 222 GLY A O 1
ATOM 1590 N N . ARG A 1 223 ? 22.159 -9.871 -13.258 1.00 95.81 223 ARG A N 1
ATOM 1591 C CA . ARG A 1 223 ? 22.148 -10.841 -12.151 1.00 95.81 223 ARG A CA 1
ATOM 1592 C C . ARG A 1 223 ? 20.872 -10.649 -11.309 1.00 95.81 223 ARG A C 1
ATOM 1594 O O . ARG A 1 223 ? 20.470 -9.504 -11.118 1.00 95.81 223 ARG A O 1
ATOM 1601 N N . PRO A 1 224 ? 20.250 -11.722 -10.784 1.00 94.62 224 PRO A N 1
ATOM 1602 C CA . PRO A 1 224 ? 19.121 -11.604 -9.862 1.00 94.62 224 PRO A CA 1
ATOM 1603 C C . PRO A 1 224 ? 19.464 -10.737 -8.642 1.00 94.62 224 PRO A C 1
ATOM 1605 O O . PRO A 1 224 ? 20.449 -11.009 -7.958 1.00 94.62 224 PRO A O 1
ATOM 1608 N N . THR A 1 225 ? 18.643 -9.729 -8.352 1.00 92.38 225 THR A N 1
ATOM 1609 C CA . THR A 1 225 ? 18.771 -8.864 -7.166 1.00 92.38 225 THR A CA 1
ATOM 1610 C C . THR A 1 225 ? 17.622 -9.082 -6.190 1.00 92.38 225 THR A C 1
ATOM 1612 O O . THR A 1 225 ? 16.602 -9.667 -6.548 1.00 92.38 225 THR A O 1
ATOM 1615 N N . ALA A 1 226 ? 17.760 -8.608 -4.948 1.00 91.06 226 ALA A N 1
ATOM 1616 C CA . ALA A 1 226 ? 16.649 -8.618 -3.996 1.00 91.06 226 ALA A CA 1
ATOM 1617 C C . ALA A 1 226 ? 15.468 -7.774 -4.503 1.00 91.06 226 ALA A C 1
ATOM 1619 O O . ALA A 1 226 ? 14.329 -8.202 -4.383 1.00 91.06 226 ALA A O 1
ATOM 1620 N N . PHE A 1 227 ? 15.753 -6.622 -5.111 1.00 93.56 227 PHE A N 1
ATOM 1621 C CA . PHE A 1 227 ? 14.801 -5.764 -5.809 1.00 93.56 227 PHE A CA 1
ATOM 1622 C C . PHE A 1 227 ? 15.560 -4.934 -6.856 1.00 93.56 227 PHE A C 1
ATOM 1624 O O . PHE A 1 227 ? 16.731 -4.607 -6.646 1.00 93.56 227 PHE A O 1
ATOM 1631 N N . GLY A 1 228 ? 14.934 -4.634 -7.990 1.00 94.38 228 GLY A N 1
ATOM 1632 C CA . GLY A 1 228 ? 15.547 -3.892 -9.088 1.00 94.38 228 GLY A CA 1
ATOM 1633 C C . GLY A 1 228 ? 14.502 -3.234 -9.979 1.00 94.38 228 GLY A C 1
ATOM 1634 O O . GLY A 1 228 ? 13.839 -3.947 -10.725 1.00 94.38 228 GLY A O 1
ATOM 1635 N N . TRP A 1 229 ? 14.335 -1.914 -9.947 1.00 95.56 229 TRP A N 1
ATOM 1636 C CA . TRP A 1 229 ? 13.385 -1.254 -10.853 1.00 95.56 229 TRP A CA 1
ATOM 1637 C C . TRP A 1 229 ? 13.946 -1.216 -12.284 1.00 95.56 229 TRP A C 1
ATOM 1639 O O . TRP A 1 229 ? 15.134 -0.962 -12.482 1.00 95.56 229 TRP A O 1
ATOM 1649 N N . ILE A 1 230 ? 13.108 -1.530 -13.276 1.00 97.06 230 ILE A N 1
ATOM 1650 C CA . ILE A 1 230 ? 13.496 -1.668 -14.693 1.00 97.06 230 ILE A CA 1
ATOM 1651 C C . ILE A 1 230 ? 13.063 -0.430 -15.471 1.00 97.06 230 ILE A C 1
ATOM 1653 O O . ILE A 1 230 ? 13.870 0.224 -16.126 1.00 97.06 230 ILE A O 1
ATOM 1657 N N . TYR A 1 231 ? 11.777 -0.117 -15.375 1.00 97.81 231 TYR A N 1
ATOM 1658 C CA . TYR A 1 231 ? 11.143 1.031 -16.000 1.00 97.81 231 TYR A CA 1
ATOM 1659 C C . TYR A 1 231 ? 10.088 1.561 -15.041 1.00 97.81 231 TYR A C 1
ATOM 1661 O O . TYR A 1 231 ? 9.336 0.768 -14.466 1.00 97.81 231 TYR A O 1
ATOM 1669 N N . MET A 1 232 ? 10.023 2.879 -14.893 1.00 96.44 232 MET A N 1
ATOM 1670 C CA . MET A 1 232 ? 8.983 3.552 -14.131 1.00 96.44 232 MET A CA 1
ATOM 1671 C C . MET A 1 232 ? 8.426 4.719 -14.931 1.00 96.44 232 MET A C 1
ATOM 1673 O O . MET A 1 232 ? 9.170 5.520 -15.493 1.00 96.44 232 MET A O 1
ATOM 1677 N N . LEU A 1 233 ? 7.108 4.832 -14.897 1.00 96.44 233 LEU A N 1
ATOM 1678 C CA . LEU A 1 233 ? 6.403 6.064 -15.158 1.00 96.44 233 LEU A CA 1
ATOM 1679 C C . LEU A 1 233 ? 5.962 6.649 -13.819 1.00 96.44 233 LEU A C 1
ATOM 1681 O O . LEU A 1 233 ? 5.255 5.999 -13.045 1.00 96.44 233 LEU A O 1
ATOM 1685 N N . LEU A 1 234 ? 6.401 7.867 -13.546 1.00 94.81 234 LEU A N 1
ATOM 1686 C CA . LEU A 1 234 ? 6.163 8.586 -12.304 1.00 94.81 234 LEU A CA 1
ATOM 1687 C C . LEU A 1 234 ? 5.156 9.709 -12.545 1.00 94.81 234 LEU A C 1
ATOM 1689 O O . LEU A 1 234 ? 5.124 10.277 -13.632 1.00 94.81 234 LEU A O 1
ATOM 1693 N N . ALA A 1 235 ? 4.375 10.045 -11.525 1.00 93.56 235 ALA A N 1
ATOM 1694 C CA . ALA A 1 235 ? 3.658 11.310 -11.430 1.00 93.56 235 ALA A CA 1
ATOM 1695 C C . ALA A 1 235 ? 4.018 11.937 -10.084 1.00 93.56 235 ALA A C 1
ATOM 1697 O O . ALA A 1 235 ? 3.812 11.291 -9.054 1.00 93.56 235 ALA A O 1
ATOM 1698 N N . ASP A 1 236 ? 4.645 13.116 -10.109 1.00 87.69 236 ASP A N 1
ATOM 1699 C CA . ASP A 1 236 ? 5.189 13.805 -8.928 1.00 87.69 236 ASP A CA 1
ATOM 1700 C C . ASP A 1 236 ? 5.947 12.839 -7.993 1.00 87.69 236 ASP A C 1
ATOM 1702 O O . ASP A 1 236 ? 5.565 12.589 -6.849 1.00 87.69 236 ASP A O 1
ATOM 1706 N N . GLU A 1 237 ? 6.995 12.207 -8.537 1.00 85.19 237 GLU A N 1
ATOM 1707 C CA . GLU A 1 237 ? 7.853 11.196 -7.888 1.00 85.19 237 GLU A CA 1
ATOM 1708 C C . GLU A 1 237 ? 7.186 9.848 -7.544 1.00 85.19 237 GLU A C 1
ATOM 1710 O O . GLU A 1 237 ? 7.895 8.874 -7.256 1.00 85.19 237 GLU A O 1
ATOM 1715 N N . SER A 1 238 ? 5.855 9.745 -7.628 1.00 88.69 238 SER A N 1
ATOM 1716 C CA . SER A 1 238 ? 5.089 8.553 -7.252 1.00 88.69 238 SER A CA 1
ATOM 1717 C C . SER A 1 238 ? 4.918 7.588 -8.433 1.00 88.69 238 SER A C 1
ATOM 1719 O O . SER A 1 238 ? 4.408 7.995 -9.482 1.00 88.69 238 SER A O 1
ATOM 1721 N N . PRO A 1 239 ? 5.297 6.303 -8.297 1.00 91.94 239 PRO A N 1
ATOM 1722 C CA . PRO A 1 239 ? 5.199 5.331 -9.381 1.00 91.94 239 PRO A CA 1
ATOM 1723 C C . PRO A 1 239 ? 3.743 5.050 -9.761 1.00 91.94 239 PRO A C 1
ATOM 1725 O O . PRO A 1 239 ? 2.945 4.622 -8.932 1.00 91.94 239 PRO A O 1
ATOM 1728 N N . GLN A 1 240 ? 3.421 5.272 -11.034 1.00 94.62 240 GLN A N 1
ATOM 1729 C CA . GLN A 1 240 ? 2.099 5.037 -11.619 1.00 94.62 240 GLN A CA 1
ATOM 1730 C C . GLN A 1 240 ? 2.033 3.694 -12.344 1.00 94.62 240 GLN A C 1
ATOM 1732 O O . GLN A 1 240 ? 1.054 2.960 -12.238 1.00 94.62 240 GLN A O 1
ATOM 1737 N N . LEU A 1 241 ? 3.087 3.381 -13.093 1.00 96.69 241 LEU A N 1
ATOM 1738 C CA . LEU A 1 241 ? 3.193 2.204 -13.944 1.00 96.69 241 LEU A CA 1
ATOM 1739 C C . LEU A 1 241 ? 4.661 1.800 -14.017 1.00 96.69 241 LEU A C 1
ATOM 1741 O O . LEU A 1 241 ? 5.535 2.661 -14.112 1.00 96.69 241 LEU A O 1
ATOM 1745 N N . GLY A 1 242 ? 4.959 0.507 -14.012 1.00 97.31 242 GLY A N 1
ATOM 1746 C CA . GLY A 1 242 ? 6.337 0.088 -14.225 1.00 97.31 242 GLY A CA 1
ATOM 1747 C C . GLY A 1 242 ? 6.594 -1.393 -14.052 1.00 97.31 242 GLY A C 1
ATOM 1748 O O . GLY A 1 242 ? 5.756 -2.135 -13.534 1.00 97.31 242 GLY A O 1
ATOM 1749 N N . PHE A 1 243 ? 7.799 -1.793 -14.454 1.00 98.12 243 PHE A N 1
ATOM 1750 C CA . PHE A 1 243 ? 8.332 -3.124 -14.203 1.00 98.12 243 PHE A CA 1
ATOM 1751 C C . PHE A 1 243 ? 9.448 -3.088 -13.173 1.00 98.12 243 PHE A C 1
ATOM 1753 O O . PHE A 1 243 ? 10.347 -2.248 -13.228 1.00 98.12 243 PHE A O 1
ATOM 1760 N N . ASN A 1 244 ? 9.439 -4.082 -12.290 1.00 97.31 244 ASN A N 1
ATOM 1761 C CA . ASN A 1 244 ? 10.515 -4.345 -11.346 1.00 97.31 244 ASN A CA 1
ATOM 1762 C C . ASN A 1 244 ? 10.953 -5.814 -11.427 1.00 97.31 244 ASN A C 1
ATOM 1764 O O . ASN A 1 244 ? 10.183 -6.697 -11.807 1.00 97.31 244 ASN A O 1
ATOM 1768 N N . GLN A 1 245 ? 12.190 -6.086 -11.033 1.00 97.31 245 GLN A N 1
ATOM 1769 C CA . GLN A 1 245 ? 12.748 -7.413 -10.826 1.00 97.31 245 GLN A CA 1
ATOM 1770 C C . GLN A 1 245 ? 12.828 -7.709 -9.325 1.00 97.31 245 GLN A C 1
ATOM 1772 O O . GLN A 1 245 ? 13.327 -6.896 -8.553 1.00 97.31 245 GLN A O 1
ATOM 1777 N N . GLN A 1 246 ? 12.415 -8.911 -8.924 1.00 96.81 246 GLN A N 1
ATOM 1778 C CA . GLN A 1 246 ? 12.651 -9.455 -7.584 1.00 96.81 246 GLN A CA 1
ATOM 1779 C C . GLN A 1 246 ? 13.181 -10.886 -7.718 1.00 96.81 246 GLN A C 1
ATOM 1781 O O . GLN A 1 246 ? 12.451 -11.831 -8.034 1.00 96.81 246 GLN A O 1
ATOM 1786 N N . GLY A 1 247 ? 14.490 -11.060 -7.563 1.00 96.44 247 GLY A N 1
ATOM 1787 C CA . GLY A 1 247 ? 15.195 -12.291 -7.900 1.00 96.44 247 GLY A CA 1
ATOM 1788 C C . GLY A 1 247 ? 14.994 -12.650 -9.374 1.00 96.44 247 GLY A C 1
ATOM 1789 O O . GLY A 1 247 ? 15.537 -12.012 -10.272 1.00 96.44 247 GLY A O 1
ATOM 1790 N N . ARG A 1 248 ? 14.199 -13.693 -9.636 1.00 97.75 248 ARG A N 1
ATOM 1791 C CA . ARG A 1 248 ? 13.817 -14.122 -10.997 1.00 97.75 248 ARG A CA 1
ATOM 1792 C C . ARG A 1 248 ? 12.365 -13.801 -11.360 1.00 97.75 248 ARG A C 1
ATOM 1794 O O . ARG A 1 248 ? 11.875 -14.288 -12.381 1.00 97.75 248 ARG A O 1
ATOM 1801 N N . ARG A 1 249 ? 11.662 -13.058 -10.508 1.00 98.25 249 ARG A N 1
ATOM 1802 C CA . ARG A 1 249 ? 10.281 -12.619 -10.720 1.00 98.25 249 ARG A CA 1
ATOM 1803 C C . ARG A 1 249 ? 10.280 -11.265 -11.425 1.00 98.25 249 ARG A C 1
ATOM 1805 O O . ARG A 1 249 ? 11.155 -10.447 -11.148 1.00 98.25 249 ARG A O 1
ATOM 1812 N N . ALA A 1 250 ? 9.308 -11.050 -12.303 1.00 98.31 250 ALA A N 1
ATOM 1813 C CA . ALA A 1 250 ? 8.940 -9.716 -12.768 1.00 98.31 250 ALA A CA 1
ATOM 1814 C C . ALA A 1 250 ? 7.717 -9.253 -11.976 1.00 98.31 250 ALA A C 1
ATOM 1816 O O . ALA A 1 250 ? 6.829 -10.061 -11.705 1.00 98.31 250 ALA A O 1
ATOM 1817 N N . LEU A 1 251 ? 7.693 -7.982 -11.599 1.00 97.88 251 LEU A N 1
ATOM 1818 C CA . LEU A 1 251 ? 6.577 -7.334 -10.927 1.00 97.88 251 LEU A CA 1
ATOM 1819 C C . LEU A 1 251 ? 6.065 -6.221 -11.836 1.00 97.88 251 LEU A C 1
ATOM 1821 O O . LEU A 1 251 ? 6.861 -5.390 -12.271 1.00 97.88 251 LEU A O 1
ATOM 1825 N N . LEU A 1 252 ? 4.765 -6.205 -12.104 1.00 98.12 252 LEU A N 1
ATOM 1826 C CA . LEU A 1 252 ? 4.081 -5.120 -12.798 1.00 98.12 252 LEU A CA 1
ATOM 1827 C C . LEU A 1 252 ? 3.273 -4.321 -11.780 1.00 98.12 252 LEU A C 1
ATOM 1829 O O . LEU A 1 252 ? 2.427 -4.889 -11.093 1.00 98.12 252 LEU A O 1
ATOM 1833 N N . VAL A 1 253 ? 3.505 -3.014 -11.733 1.00 96.31 253 VAL A N 1
ATOM 1834 C CA . VAL A 1 253 ? 2.656 -2.057 -11.017 1.00 96.31 253 VAL A CA 1
ATOM 1835 C C . VAL A 1 253 ? 1.736 -1.397 -12.032 1.00 96.31 253 VAL A C 1
ATOM 1837 O O . VAL A 1 253 ? 2.230 -0.943 -13.061 1.00 96.31 253 VAL A O 1
ATOM 1840 N N . VAL A 1 254 ? 0.431 -1.335 -11.753 1.00 96.00 254 VAL A N 1
ATOM 1841 C CA . VAL A 1 254 ? -0.545 -0.663 -12.626 1.00 96.00 254 VAL A CA 1
ATOM 1842 C C . VAL A 1 254 ? -1.264 0.483 -11.913 1.00 96.00 254 VAL A C 1
ATOM 1844 O O . VAL A 1 254 ? -1.493 0.409 -10.701 1.00 96.00 254 VAL A O 1
ATOM 1847 N N . PRO A 1 255 ? -1.683 1.516 -12.659 1.00 95.38 255 PRO A N 1
ATOM 1848 C CA . PRO A 1 255 ? -2.331 2.678 -12.078 1.00 95.38 255 PRO A CA 1
ATOM 1849 C C . PRO A 1 255 ? -3.763 2.370 -11.633 1.00 95.38 255 PRO A C 1
ATOM 1851 O O . PRO A 1 255 ? -4.539 1.680 -12.309 1.00 95.38 255 PRO A O 1
ATOM 1854 N N . VAL A 1 256 ? -4.106 2.912 -10.469 1.00 96.50 256 VAL A N 1
ATOM 1855 C CA . VAL A 1 256 ? -5.423 2.844 -9.833 1.00 96.50 256 VAL A CA 1
ATOM 1856 C C . VAL A 1 256 ? -5.713 4.169 -9.142 1.00 96.50 256 VAL A C 1
ATOM 1858 O O . VAL A 1 256 ? -4.796 4.842 -8.672 1.00 96.50 256 VAL A O 1
ATOM 1861 N N . ARG A 1 257 ? -6.994 4.512 -8.984 1.00 96.31 257 ARG A N 1
ATOM 1862 C CA . ARG A 1 257 ? -7.419 5.722 -8.262 1.00 96.31 257 ARG A CA 1
ATOM 1863 C C . ARG A 1 257 ? -6.852 5.802 -6.839 1.00 96.31 257 ARG A C 1
ATOM 1865 O O . ARG A 1 257 ? -6.552 6.898 -6.372 1.00 96.31 257 ARG A O 1
ATOM 1872 N N . GLY A 1 258 ? -6.645 4.660 -6.178 1.00 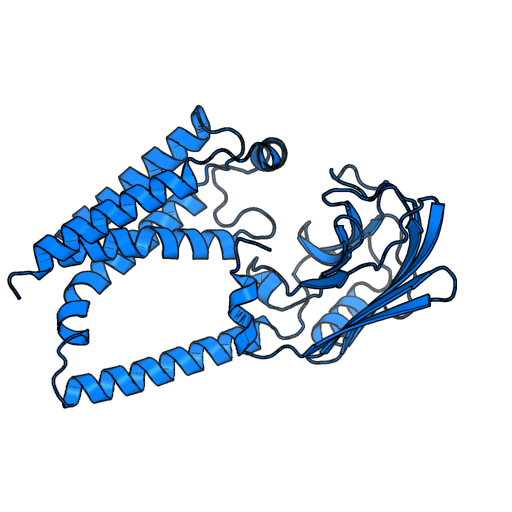95.62 258 GLY A N 1
ATOM 1873 C CA . GLY A 1 258 ? -6.014 4.570 -4.857 1.00 95.62 258 GLY A CA 1
ATOM 1874 C C . GLY A 1 258 ? -4.638 5.241 -4.750 1.00 95.62 258 GLY A C 1
ATOM 1875 O O . GLY A 1 258 ? -4.280 5.698 -3.667 1.00 95.62 258 GLY A O 1
ATOM 1876 N N . LEU A 1 259 ? -3.905 5.399 -5.859 1.00 93.44 259 LEU A N 1
ATOM 1877 C CA . LEU A 1 259 ? -2.622 6.109 -5.876 1.00 93.44 259 LEU A CA 1
ATOM 1878 C C . LEU A 1 259 ? -2.751 7.590 -5.499 1.00 93.44 259 LEU A C 1
ATOM 1880 O O . LEU A 1 259 ? -1.850 8.126 -4.860 1.00 93.44 259 LEU A O 1
ATOM 1884 N N . ARG A 1 260 ? -3.883 8.245 -5.805 1.00 93.19 260 ARG A N 1
ATOM 1885 C CA . ARG A 1 260 ? -4.148 9.637 -5.375 1.00 93.19 260 ARG A CA 1
ATOM 1886 C C . ARG A 1 260 ? -4.228 9.770 -3.857 1.00 93.19 260 ARG A C 1
ATOM 1888 O O . ARG A 1 260 ? -3.911 10.811 -3.298 1.00 93.19 260 ARG A O 1
ATOM 1895 N N . TYR A 1 261 ? -4.612 8.684 -3.195 1.00 93.88 261 TYR A N 1
ATOM 1896 C CA . TYR A 1 261 ? -4.669 8.573 -1.742 1.00 93.88 261 TYR A CA 1
ATOM 1897 C C . TYR A 1 261 ? -3.404 7.943 -1.164 1.00 93.88 261 TYR A C 1
ATOM 1899 O O . TYR A 1 261 ? -3.411 7.540 -0.006 1.00 93.88 261 TYR A O 1
ATOM 1907 N N . LYS A 1 262 ? -2.327 7.835 -1.960 1.00 92.62 262 LYS A N 1
ATOM 1908 C CA . LYS A 1 262 ? -1.051 7.230 -1.554 1.00 92.62 262 LYS A CA 1
ATOM 1909 C C . LYS A 1 262 ? -1.237 5.830 -0.957 1.00 92.62 262 LYS A C 1
ATOM 1911 O O . LYS A 1 262 ? -0.597 5.476 0.031 1.00 92.62 262 LYS A O 1
ATOM 1916 N N . LEU A 1 263 ? -2.162 5.056 -1.524 1.00 94.44 263 LEU A N 1
ATOM 1917 C CA . LEU A 1 263 ? -2.354 3.646 -1.196 1.00 94.44 263 LEU A CA 1
ATOM 1918 C C . LEU A 1 263 ? -1.498 2.776 -2.116 1.00 94.44 263 LEU A C 1
ATOM 1920 O O . LEU A 1 263 ? -1.117 3.201 -3.210 1.00 94.44 263 LEU A O 1
ATOM 1924 N N . ARG A 1 264 ? -1.219 1.536 -1.701 1.00 92.50 264 ARG A N 1
ATOM 1925 C CA . ARG A 1 264 ? -0.425 0.623 -2.529 1.00 92.50 264 ARG A CA 1
ATOM 1926 C C . ARG A 1 264 ? -1.212 0.228 -3.788 1.00 92.50 264 ARG A C 1
ATOM 1928 O O . ARG A 1 264 ? -2.356 -0.215 -3.674 1.00 92.50 264 ARG A O 1
ATOM 1935 N N . PRO A 1 265 ? -0.633 0.363 -4.990 1.00 93.31 265 PRO A N 1
ATOM 1936 C CA . PRO A 1 265 ? -1.272 -0.123 -6.203 1.00 93.31 265 PRO A CA 1
ATOM 1937 C C . PRO A 1 265 ? -1.251 -1.659 -6.250 1.00 93.31 265 PRO A C 1
ATOM 1939 O O . PRO A 1 265 ? -0.341 -2.287 -5.694 1.00 93.31 265 PRO A O 1
ATOM 1942 N N . PRO A 1 266 ? -2.206 -2.292 -6.953 1.00 93.88 266 PRO A N 1
ATOM 1943 C CA . PRO A 1 266 ? -2.143 -3.723 -7.199 1.00 93.88 266 PRO A CA 1
ATOM 1944 C C . PRO A 1 266 ? -0.877 -4.057 -7.996 1.00 93.88 266 PRO A C 1
ATOM 1946 O O . PRO A 1 266 ? -0.572 -3.428 -9.012 1.00 93.88 266 PRO A O 1
ATOM 1949 N N . THR A 1 267 ? -0.147 -5.064 -7.519 1.00 95.56 267 THR A N 1
ATOM 1950 C CA . THR A 1 267 ? 1.099 -5.529 -8.132 1.00 95.56 267 THR A CA 1
ATOM 1951 C C . THR A 1 267 ? 0.932 -6.969 -8.595 1.00 95.56 267 THR A C 1
ATOM 1953 O O . THR A 1 267 ? 0.574 -7.843 -7.808 1.00 95.56 267 THR A O 1
ATOM 1956 N N . LEU A 1 268 ? 1.201 -7.230 -9.873 1.00 97.06 268 LEU A N 1
ATOM 1957 C CA . LEU A 1 268 ? 1.140 -8.572 -10.448 1.00 97.06 268 LEU A CA 1
ATOM 1958 C C . LEU A 1 268 ? 2.547 -9.171 -10.524 1.00 97.06 268 LEU A C 1
ATOM 1960 O O . LEU A 1 268 ? 3.458 -8.547 -11.066 1.00 97.06 268 LEU A O 1
ATOM 1964 N N . SER A 1 269 ? 2.732 -10.382 -9.993 1.00 97.50 269 SER A N 1
ATOM 1965 C CA . SER A 1 269 ? 4.031 -11.065 -9.956 1.00 97.50 269 SER A CA 1
ATOM 1966 C C . SER A 1 269 ? 4.077 -12.246 -10.922 1.00 97.50 269 SER A C 1
ATOM 1968 O O . SER A 1 269 ? 3.204 -13.108 -10.881 1.00 97.50 269 SER A O 1
ATOM 1970 N N . LEU A 1 270 ? 5.128 -12.331 -11.743 1.00 98.31 270 LEU A N 1
ATOM 1971 C CA . LEU A 1 270 ? 5.380 -13.448 -12.659 1.00 98.31 270 LEU A CA 1
ATOM 1972 C C . LEU A 1 270 ? 6.657 -14.216 -12.266 1.00 98.31 270 LEU A C 1
ATOM 1974 O O . LEU A 1 270 ? 7.775 -13.774 -12.565 1.00 98.31 270 LEU A O 1
ATOM 1978 N N . PRO A 1 271 ? 6.537 -15.394 -11.623 1.00 98.06 271 PRO A N 1
ATOM 1979 C CA . PRO A 1 271 ? 7.682 -16.218 -11.260 1.00 98.06 271 PRO A CA 1
ATOM 1980 C C . PRO A 1 271 ? 8.457 -16.785 -12.458 1.00 98.06 271 PRO A C 1
ATOM 1982 O O . PRO A 1 271 ? 7.912 -17.402 -13.377 1.00 98.06 271 PRO A O 1
ATOM 1985 N N . GLY A 1 272 ? 9.784 -16.646 -12.416 1.00 97.50 272 GLY A N 1
ATOM 1986 C CA . GLY A 1 272 ? 10.661 -17.148 -13.477 1.00 97.50 272 GLY A CA 1
ATOM 1987 C C . GLY A 1 272 ? 10.568 -16.350 -14.779 1.00 97.50 272 GLY A C 1
ATOM 1988 O O . GLY A 1 272 ? 10.912 -16.891 -15.831 1.00 97.50 272 GLY A O 1
ATOM 1989 N N . ALA A 1 273 ? 10.130 -15.090 -14.698 1.00 98.19 273 ALA A N 1
ATOM 1990 C CA . ALA A 1 273 ? 10.157 -14.125 -15.793 1.00 98.19 273 ALA A CA 1
ATOM 1991 C C . ALA A 1 273 ? 11.580 -13.799 -16.272 1.00 98.19 273 ALA A C 1
ATOM 1993 O O . ALA A 1 273 ? 11.738 -13.337 -17.394 1.00 98.19 273 ALA A O 1
ATOM 1994 N N . PHE A 1 274 ? 12.607 -14.070 -15.457 1.00 98.31 274 PHE A N 1
ATOM 1995 C CA . PHE A 1 274 ? 14.008 -13.898 -15.845 1.00 98.31 274 PHE A CA 1
ATOM 1996 C C . PHE A 1 274 ? 14.778 -15.232 -15.915 1.00 98.31 274 PHE A C 1
ATOM 1998 O O . PHE A 1 274 ? 14.552 -16.151 -15.101 1.00 98.31 274 PHE A O 1
ATOM 2005 N N . PRO A 1 275 ? 15.734 -15.353 -16.856 1.00 97.50 275 PRO A N 1
ATOM 2006 C CA . PRO A 1 275 ? 16.624 -16.503 -16.949 1.00 97.50 275 PRO A CA 1
ATOM 2007 C C . PRO A 1 275 ? 17.577 -16.574 -15.748 1.00 97.50 275 PRO A C 1
ATOM 2009 O O . PRO A 1 275 ? 17.771 -15.609 -15.015 1.00 97.50 275 PRO A O 1
ATOM 2012 N N . ARG A 1 276 ? 18.157 -17.759 -15.508 1.00 96.50 276 ARG A N 1
ATOM 2013 C CA . ARG A 1 276 ? 19.174 -17.937 -14.451 1.00 96.50 276 ARG A CA 1
ATOM 2014 C C . ARG A 1 276 ? 20.511 -17.302 -14.827 1.00 96.50 276 ARG A C 1
ATOM 2016 O O . ARG A 1 276 ? 21.225 -16.833 -13.949 1.00 96.50 276 ARG A O 1
ATOM 2023 N N . ARG A 1 277 ? 20.855 -17.342 -16.116 1.00 96.50 277 ARG A N 1
ATOM 2024 C CA . ARG A 1 277 ? 22.079 -16.746 -16.649 1.00 96.50 277 ARG A CA 1
ATOM 2025 C C . ARG A 1 277 ? 21.808 -15.271 -16.981 1.00 96.50 277 ARG A C 1
ATOM 2027 O O . ARG A 1 277 ? 20.746 -14.991 -17.546 1.00 96.50 277 ARG A O 1
ATOM 2034 N N . PRO A 1 278 ? 22.715 -14.351 -16.611 1.00 97.12 278 PRO A N 1
ATOM 2035 C CA . PRO A 1 278 ? 22.632 -12.961 -17.045 1.00 97.12 278 PRO A CA 1
ATOM 2036 C C . PRO A 1 278 ? 22.903 -12.860 -18.553 1.00 97.12 278 PRO A C 1
ATOM 2038 O O . PRO A 1 278 ? 23.269 -13.848 -19.195 1.00 97.12 278 PRO A O 1
ATOM 2041 N N . SER A 1 279 ? 22.754 -11.656 -19.094 1.00 97.31 279 SER A N 1
ATOM 2042 C CA . SER A 1 279 ? 23.047 -11.314 -20.487 1.00 97.31 279 SER A CA 1
ATOM 2043 C C . SER A 1 279 ? 22.155 -12.019 -21.512 1.00 97.31 279 SER A C 1
ATOM 2045 O O . SER A 1 279 ? 22.572 -12.282 -22.635 1.00 97.31 279 SER A O 1
ATOM 2047 N N . VAL A 1 280 ? 20.914 -12.332 -21.137 1.00 97.88 280 VAL A N 1
ATOM 2048 C CA . VAL A 1 280 ? 19.922 -12.937 -22.031 1.00 97.88 280 VAL A CA 1
ATOM 2049 C C . VAL A 1 280 ? 18.858 -11.889 -22.368 1.00 97.88 280 VAL A C 1
ATOM 2051 O O . VAL A 1 280 ? 18.331 -11.271 -21.439 1.00 97.88 280 VAL A O 1
ATOM 2054 N N . PRO A 1 281 ? 18.507 -11.690 -23.651 1.00 98.38 281 PRO A N 1
ATOM 2055 C CA . PRO A 1 281 ? 17.392 -10.830 -24.033 1.00 98.38 281 PRO A CA 1
ATOM 2056 C C . PRO A 1 281 ? 16.068 -11.323 -23.437 1.00 98.38 281 PRO A C 1
ATOM 2058 O O . PRO A 1 281 ? 15.735 -12.509 -23.526 1.00 98.38 281 PRO A O 1
ATOM 2061 N N . VAL A 1 282 ? 15.320 -10.408 -22.828 1.00 98.50 282 VAL A N 1
ATOM 2062 C CA . VAL A 1 282 ? 14.001 -10.644 -22.239 1.00 98.50 282 VAL A CA 1
ATOM 2063 C C . VAL A 1 282 ? 13.053 -9.556 -22.732 1.00 98.50 282 VAL A C 1
ATOM 2065 O O . VAL A 1 282 ? 13.338 -8.368 -22.585 1.00 98.50 282 VAL A O 1
ATOM 2068 N N . ALA A 1 283 ? 11.914 -9.963 -23.284 1.00 98.56 283 ALA A N 1
ATOM 2069 C CA . ALA A 1 283 ? 10.795 -9.070 -23.559 1.00 98.56 283 ALA A CA 1
ATOM 2070 C C . ALA A 1 283 ? 9.769 -9.197 -22.431 1.00 98.56 283 ALA A C 1
ATOM 2072 O O . ALA A 1 283 ? 9.333 -10.305 -22.116 1.00 98.56 283 ALA A O 1
ATOM 2073 N N . LEU A 1 284 ? 9.410 -8.074 -21.817 1.00 98.62 284 LEU A N 1
ATOM 2074 C CA . LEU A 1 284 ? 8.351 -7.961 -20.823 1.00 98.62 284 LEU A CA 1
ATOM 2075 C C . LEU A 1 284 ? 7.186 -7.204 -21.442 1.00 98.62 284 LEU A C 1
ATOM 2077 O O . LEU A 1 284 ? 7.371 -6.139 -22.025 1.00 98.62 284 LEU A O 1
ATOM 2081 N N . GLU A 1 285 ? 5.991 -7.740 -21.275 1.00 98.62 285 GLU A N 1
ATOM 2082 C CA . GLU A 1 285 ? 4.751 -7.108 -21.704 1.00 98.62 285 GLU A CA 1
ATOM 2083 C C . GLU A 1 285 ? 3.775 -7.182 -20.541 1.00 98.62 285 GLU A C 1
ATOM 2085 O O . GLU A 1 285 ? 3.731 -8.177 -19.821 1.00 98.62 285 GLU A O 1
ATOM 2090 N N . GLY A 1 286 ? 2.995 -6.145 -20.310 1.00 98.44 286 GLY A N 1
ATOM 2091 C CA . GLY A 1 286 ? 2.047 -6.159 -19.213 1.00 98.44 286 GLY A CA 1
ATOM 2092 C C . GLY A 1 286 ? 1.207 -4.912 -19.201 1.00 98.44 286 GLY A C 1
ATOM 2093 O O . GLY A 1 286 ? 1.581 -3.899 -19.777 1.00 98.44 286 GLY A O 1
ATOM 2094 N N . GLY A 1 287 ? 0.064 -4.967 -18.549 1.00 97.69 287 GLY A N 1
ATOM 2095 C CA . GLY A 1 287 ? -0.834 -3.835 -18.573 1.00 97.69 287 GLY A CA 1
ATOM 2096 C C . GLY A 1 287 ? -2.171 -4.124 -17.939 1.00 97.69 287 GLY A C 1
ATOM 2097 O O . GLY A 1 287 ? -2.322 -5.057 -17.146 1.00 97.69 287 GLY A O 1
ATOM 2098 N N . ARG A 1 288 ? -3.145 -3.295 -18.296 1.00 97.31 288 ARG A N 1
ATOM 2099 C CA . ARG A 1 288 ? -4.507 -3.359 -17.792 1.00 97.31 288 ARG A CA 1
ATOM 2100 C C . ARG A 1 288 ? -5.499 -3.226 -18.941 1.00 97.31 288 ARG A C 1
ATOM 2102 O O . ARG A 1 288 ? -5.306 -2.412 -19.835 1.00 97.31 288 ARG A O 1
ATOM 2109 N N . GLN A 1 289 ? -6.557 -4.025 -18.881 1.00 97.06 289 GLN A N 1
ATOM 2110 C CA . GLN A 1 289 ? -7.720 -3.931 -19.754 1.00 97.06 289 GLN A CA 1
ATOM 2111 C C . GLN A 1 289 ? -8.982 -4.048 -18.892 1.00 97.06 289 GLN A C 1
ATOM 2113 O O . GLN A 1 289 ? -9.325 -5.127 -18.400 1.00 97.06 289 GLN A O 1
ATOM 2118 N N . GLY A 1 290 ? -9.641 -2.919 -18.630 1.00 95.12 290 GLY A N 1
ATOM 2119 C CA . GLY A 1 290 ? -10.798 -2.857 -17.736 1.00 95.12 290 GLY A CA 1
ATOM 2120 C C . GLY A 1 290 ? -10.426 -3.224 -16.294 1.00 95.12 290 GLY A C 1
ATOM 2121 O O . GLY A 1 290 ? -9.725 -2.477 -15.612 1.00 95.12 290 GLY A O 1
ATOM 2122 N N . ASN A 1 291 ? -10.893 -4.369 -15.794 1.00 96.25 291 ASN A N 1
ATOM 2123 C CA . ASN A 1 291 ? -10.511 -4.906 -14.481 1.00 96.25 291 ASN A CA 1
ATOM 2124 C C . ASN A 1 291 ? -9.447 -6.015 -14.556 1.00 96.25 291 ASN A C 1
ATOM 2126 O O . ASN A 1 291 ? -9.035 -6.521 -13.517 1.00 96.25 291 ASN A O 1
ATOM 2130 N N . ARG A 1 292 ? -8.986 -6.402 -15.746 1.00 98.06 292 ARG A N 1
ATOM 2131 C CA . ARG A 1 292 ? -7.958 -7.430 -15.916 1.00 98.06 292 ARG A CA 1
ATOM 2132 C C . ARG A 1 292 ? -6.575 -6.789 -15.936 1.00 98.06 292 ARG A C 1
ATOM 2134 O O . ARG A 1 292 ? -6.329 -5.887 -16.729 1.00 98.06 292 ARG A O 1
ATOM 2141 N N . ILE A 1 293 ? -5.670 -7.278 -15.096 1.00 98.06 293 ILE A N 1
ATOM 2142 C CA . ILE A 1 293 ? -4.233 -6.994 -15.153 1.00 98.06 293 ILE A CA 1
ATOM 2143 C C . ILE A 1 293 ? -3.547 -8.220 -15.739 1.00 98.06 293 ILE A C 1
ATOM 2145 O O . ILE A 1 293 ? -3.875 -9.346 -15.365 1.00 98.06 293 ILE A O 1
ATOM 2149 N N . TRP A 1 294 ? -2.582 -8.020 -16.626 1.00 98.50 294 TRP A N 1
ATOM 2150 C CA . TRP A 1 294 ? -1.835 -9.108 -17.248 1.00 98.50 294 TRP A CA 1
ATOM 2151 C C . TRP A 1 294 ? -0.342 -8.793 -17.283 1.00 98.50 294 TRP A C 1
ATOM 2153 O O . TRP A 1 294 ? 0.063 -7.634 -17.332 1.00 98.50 294 TRP A O 1
ATOM 2163 N N . LEU A 1 295 ? 0.483 -9.835 -17.219 1.00 98.69 295 LEU A N 1
ATOM 2164 C CA . LEU A 1 295 ? 1.938 -9.750 -17.260 1.00 98.69 295 LEU A CA 1
ATOM 2165 C C . LEU A 1 295 ? 2.491 -10.969 -17.991 1.00 98.69 295 LEU A C 1
ATOM 2167 O O . LEU A 1 295 ? 2.210 -12.105 -17.614 1.00 98.69 295 LEU A O 1
ATOM 2171 N N . ALA A 1 296 ? 3.321 -10.734 -18.996 1.00 98.75 296 ALA A N 1
ATOM 2172 C CA . ALA A 1 296 ? 4.018 -11.733 -19.776 1.00 98.75 296 ALA A CA 1
ATOM 2173 C C . ALA A 1 296 ? 5.525 -11.449 -19.849 1.00 98.75 296 ALA A C 1
ATOM 2175 O O . ALA A 1 296 ? 5.990 -10.313 -19.786 1.00 98.75 296 ALA A O 1
ATOM 2176 N N . SER A 1 297 ? 6.297 -12.523 -19.981 1.00 98.69 297 SER A N 1
ATOM 2177 C CA . SER A 1 297 ? 7.732 -12.490 -20.238 1.00 98.69 297 SER A CA 1
ATOM 2178 C C . SER A 1 297 ? 8.094 -13.520 -21.299 1.00 98.69 297 SER A C 1
ATOM 2180 O O . SER A 1 297 ? 7.640 -14.668 -21.233 1.00 98.69 297 SER A O 1
ATOM 2182 N N . SER A 1 298 ? 8.945 -13.123 -22.239 1.00 98.56 298 SER A N 1
ATOM 2183 C CA . SER A 1 298 ? 9.453 -13.971 -23.312 1.00 98.56 298 SER A CA 1
ATOM 2184 C C . SER A 1 298 ? 10.981 -13.942 -23.343 1.00 98.56 298 SER A C 1
ATOM 2186 O O . SER A 1 298 ? 11.585 -12.876 -23.447 1.00 98.56 298 SER A O 1
ATOM 2188 N N . TYR A 1 299 ? 11.620 -15.113 -23.268 1.00 98.06 299 TYR A N 1
ATOM 2189 C CA . TYR A 1 299 ? 13.070 -15.270 -23.445 1.00 98.06 299 TYR A CA 1
ATOM 2190 C C . TYR A 1 299 ? 13.418 -16.687 -23.912 1.00 98.06 299 TYR A C 1
ATOM 2192 O O . TYR A 1 299 ? 12.759 -17.655 -23.529 1.00 98.06 299 TYR A O 1
ATOM 2200 N N . ALA A 1 300 ? 14.470 -16.827 -24.726 1.00 96.12 300 ALA A N 1
ATOM 2201 C CA . ALA A 1 300 ? 14.957 -18.121 -25.228 1.00 96.12 300 ALA A CA 1
ATOM 2202 C C . ALA A 1 300 ? 13.844 -19.021 -25.823 1.00 96.12 300 ALA A C 1
ATOM 2204 O O . ALA A 1 300 ? 13.760 -20.209 -25.510 1.00 96.12 300 ALA A O 1
ATOM 2205 N N . GLY A 1 301 ? 12.939 -18.434 -26.617 1.00 96.69 301 GLY A N 1
ATOM 2206 C CA . GLY A 1 301 ? 11.812 -19.139 -27.244 1.00 96.69 301 GLY A CA 1
ATOM 2207 C C . GLY A 1 301 ? 10.695 -19.576 -26.287 1.00 96.69 301 GLY A C 1
ATOM 2208 O O . GLY A 1 301 ? 9.760 -20.250 -26.708 1.00 96.69 301 GLY A O 1
ATOM 2209 N N . ARG A 1 302 ? 10.762 -19.215 -24.999 1.00 97.62 302 ARG A N 1
ATOM 2210 C CA . ARG A 1 302 ? 9.732 -19.528 -24.001 1.00 97.62 302 ARG A CA 1
ATOM 2211 C C . ARG A 1 302 ? 8.960 -18.271 -23.642 1.00 97.62 302 ARG A C 1
ATOM 2213 O O . ARG A 1 302 ? 9.572 -17.270 -23.278 1.00 97.62 302 ARG A O 1
ATOM 2220 N N . ARG A 1 303 ? 7.630 -18.363 -23.657 1.00 98.19 303 ARG A N 1
ATOM 2221 C CA . ARG A 1 303 ? 6.721 -17.335 -23.140 1.00 98.19 303 ARG A CA 1
ATOM 2222 C C . ARG A 1 303 ? 6.085 -17.815 -21.842 1.00 98.19 303 ARG A C 1
ATOM 2224 O O . ARG A 1 303 ? 5.676 -18.968 -21.728 1.00 98.19 303 ARG A O 1
ATOM 2231 N N . ARG A 1 304 ? 6.019 -16.933 -20.853 1.00 98.38 304 ARG A N 1
ATOM 2232 C CA . ARG A 1 304 ? 5.296 -17.120 -19.592 1.00 98.38 304 ARG A CA 1
ATOM 2233 C C . ARG A 1 304 ? 4.345 -15.956 -19.419 1.00 98.38 304 ARG A C 1
ATOM 2235 O O . ARG A 1 304 ? 4.722 -14.837 -19.741 1.00 98.38 304 ARG A O 1
ATOM 2242 N N . ALA A 1 305 ? 3.158 -16.210 -18.891 1.00 98.50 305 ALA A N 1
ATOM 2243 C CA . ALA A 1 305 ? 2.185 -15.168 -18.615 1.00 98.50 305 ALA A CA 1
ATOM 2244 C C . ALA A 1 305 ? 1.403 -15.480 -17.340 1.00 98.50 305 ALA A C 1
ATOM 2246 O O . ALA A 1 305 ? 1.315 -16.634 -16.922 1.00 98.50 305 ALA A O 1
ATOM 2247 N N . THR A 1 306 ? 0.864 -14.436 -16.728 1.00 98.56 306 THR A N 1
ATOM 2248 C CA . THR A 1 306 ? -0.068 -14.499 -15.608 1.00 98.56 306 THR A CA 1
ATOM 2249 C C . THR A 1 306 ? -1.057 -13.349 -15.732 1.00 98.56 306 THR A C 1
ATOM 2251 O O . THR A 1 306 ? -0.741 -12.306 -16.306 1.00 98.56 306 THR A O 1
ATOM 2254 N N . GLU A 1 307 ? -2.246 -13.530 -15.175 1.00 98.25 307 GLU A N 1
ATOM 2255 C CA . GLU A 1 307 ? -3.289 -12.512 -15.154 1.00 98.25 307 GLU A CA 1
ATOM 2256 C C . GLU A 1 307 ? -4.024 -12.500 -13.815 1.00 98.25 307 GLU A C 1
ATOM 2258 O O . GLU A 1 307 ? -4.024 -13.490 -13.084 1.00 98.25 307 GLU A O 1
ATOM 2263 N N . LEU A 1 308 ? -4.628 -11.359 -13.494 1.00 97.44 308 LEU A N 1
ATOM 2264 C CA . LEU A 1 308 ? -5.462 -11.159 -12.318 1.00 97.44 308 LEU A CA 1
ATOM 2265 C C . LEU A 1 308 ? -6.679 -10.321 -12.704 1.00 97.44 308 LEU A C 1
ATOM 2267 O O . LEU A 1 308 ? -6.540 -9.232 -13.260 1.00 97.44 308 LEU A O 1
ATOM 2271 N N . VAL A 1 309 ? -7.871 -10.806 -12.369 1.00 97.88 309 VAL A N 1
ATOM 2272 C CA . VAL A 1 309 ? -9.107 -10.029 -12.486 1.00 97.88 309 VAL A CA 1
ATOM 2273 C C . VAL A 1 309 ? -9.343 -9.310 -11.162 1.00 97.88 309 VAL A C 1
ATOM 2275 O O . VAL A 1 309 ? -9.634 -9.937 -10.143 1.00 97.88 309 VAL A O 1
ATOM 2278 N N . LEU A 1 310 ? -9.202 -7.986 -11.176 1.00 96.69 310 LEU A N 1
ATOM 2279 C CA . LEU A 1 310 ? -9.490 -7.134 -10.033 1.00 96.69 310 LEU A CA 1
ATOM 2280 C C . LEU A 1 310 ? -10.964 -7.232 -9.649 1.00 96.69 310 LEU A C 1
ATOM 2282 O O . LEU A 1 310 ? -11.868 -7.270 -10.491 1.00 96.69 310 LEU A O 1
ATOM 2286 N N . SER A 1 311 ? -11.192 -7.231 -8.343 1.00 97.06 311 SER A N 1
ATOM 2287 C CA . SER A 1 311 ? -12.517 -7.294 -7.747 1.00 97.06 311 SER A CA 1
ATOM 2288 C C . SER A 1 311 ? -12.522 -6.502 -6.436 1.00 97.06 311 SER A C 1
ATOM 2290 O O . SER A 1 311 ? -11.476 -6.373 -5.789 1.00 97.06 311 SER A O 1
ATOM 2292 N N . PRO A 1 312 ? -13.691 -6.026 -5.982 1.00 97.12 312 PRO A N 1
ATOM 2293 C CA . PRO A 1 312 ? -13.828 -5.339 -4.701 1.00 97.12 312 PRO A CA 1
ATOM 2294 C C . PRO A 1 312 ? -13.226 -6.076 -3.497 1.00 97.12 312 PRO A C 1
ATOM 2296 O O . PRO A 1 312 ? -12.785 -5.429 -2.550 1.00 97.12 312 PRO A O 1
ATOM 2299 N N . SER A 1 313 ? -13.141 -7.410 -3.514 1.00 95.75 313 SER A N 1
ATOM 2300 C CA . SER A 1 313 ? -12.533 -8.163 -2.413 1.00 95.75 313 SER A CA 1
ATOM 2301 C C . SER A 1 313 ? -11.008 -8.039 -2.348 1.00 95.75 313 SER A C 1
ATOM 2303 O O . SER A 1 313 ? -10.442 -8.356 -1.311 1.00 95.75 313 SER A O 1
ATOM 2305 N N . HIS A 1 314 ? -10.332 -7.539 -3.387 1.00 95.94 314 HIS A N 1
ATOM 2306 C CA . HIS A 1 314 ? -8.877 -7.326 -3.393 1.00 95.94 314 HIS A CA 1
ATOM 2307 C C . HIS A 1 314 ? -8.427 -6.006 -2.740 1.00 95.94 314 HIS A C 1
ATOM 2309 O O . HIS A 1 314 ? -7.233 -5.726 -2.695 1.00 95.94 314 HIS A O 1
ATOM 2315 N N . GLY A 1 315 ? -9.348 -5.187 -2.215 1.00 93.69 315 GLY A N 1
ATOM 2316 C CA . GLY A 1 315 ? -9.015 -3.860 -1.672 1.00 93.69 315 GLY A CA 1
ATOM 2317 C C . GLY A 1 315 ? -8.034 -3.882 -0.513 1.00 93.69 315 GLY A C 1
ATOM 2318 O O . GLY A 1 315 ? -7.266 -2.942 -0.339 1.00 93.69 315 GLY A O 1
ATOM 2319 N N . TRP A 1 316 ? -8.018 -4.974 0.253 1.00 92.62 316 TRP A N 1
ATOM 2320 C CA . TRP A 1 316 ? -7.088 -5.138 1.366 1.00 92.62 316 TRP A CA 1
ATOM 2321 C C . TRP A 1 316 ? -5.622 -5.143 0.912 1.00 92.62 316 TRP A C 1
ATOM 2323 O O . TRP A 1 316 ? -4.772 -4.714 1.681 1.00 92.62 316 TRP A O 1
ATOM 2333 N N . ALA A 1 317 ? -5.317 -5.540 -0.332 1.00 92.81 317 ALA A N 1
ATOM 2334 C CA . ALA A 1 317 ? -3.947 -5.544 -0.854 1.00 92.81 317 ALA A CA 1
ATOM 2335 C C . ALA A 1 317 ? -3.352 -4.126 -0.954 1.00 92.81 317 ALA A C 1
ATOM 2337 O O . ALA A 1 317 ? -2.138 -3.953 -0.897 1.00 92.81 317 ALA A O 1
ATOM 2338 N N . MET A 1 318 ? -4.202 -3.095 -1.034 1.00 93.50 318 MET A N 1
ATOM 2339 C CA . MET A 1 318 ? -3.778 -1.689 -0.996 1.00 93.50 318 MET A CA 1
ATOM 2340 C C . MET A 1 318 ? -3.256 -1.257 0.380 1.00 93.50 318 MET A C 1
ATOM 2342 O O . MET A 1 318 ? -2.571 -0.239 0.496 1.00 93.50 318 MET A O 1
ATOM 2346 N N . LEU A 1 319 ? -3.604 -2.036 1.406 1.00 91.44 319 LEU A N 1
ATOM 2347 C CA . LEU A 1 319 ? -3.246 -1.859 2.806 1.00 91.44 319 LEU A CA 1
ATOM 2348 C C . LEU A 1 319 ? -2.379 -3.018 3.312 1.00 91.44 319 LEU A C 1
ATOM 2350 O O . LEU A 1 319 ? -2.188 -3.135 4.514 1.00 91.44 319 LEU A O 1
ATOM 2354 N N . ASP A 1 320 ? -1.885 -3.918 2.464 1.00 86.56 320 ASP A N 1
ATOM 2355 C CA . ASP A 1 320 ? -1.027 -5.004 2.939 1.00 86.56 320 ASP A CA 1
ATOM 2356 C C . ASP A 1 320 ? 0.361 -4.439 3.266 1.00 86.56 320 ASP A C 1
ATOM 2358 O O . ASP A 1 320 ? 0.981 -3.876 2.361 1.00 86.56 320 ASP A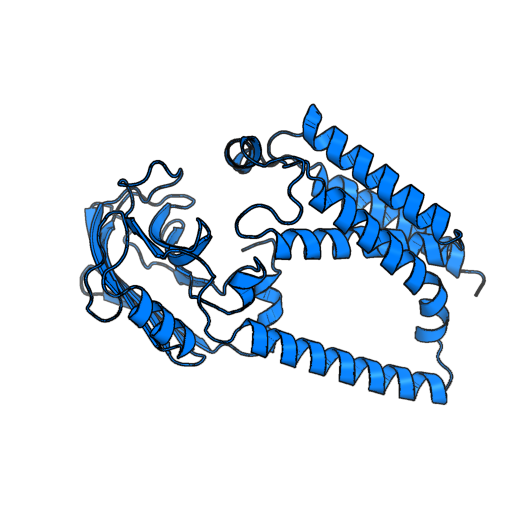 O 1
ATOM 2362 N N . PRO A 1 321 ? 0.879 -4.558 4.505 1.00 72.19 321 PRO A N 1
ATOM 2363 C CA . PRO A 1 321 ? 2.225 -4.102 4.836 1.00 72.19 321 PRO A CA 1
ATOM 2364 C C . PRO A 1 321 ? 3.332 -5.015 4.271 1.00 72.19 321 PRO A C 1
ATOM 2366 O O . PRO A 1 321 ? 4.465 -4.547 4.140 1.00 72.19 321 PRO A O 1
ATOM 2369 N N . PHE A 1 322 ? 3.030 -6.258 3.871 1.00 71.00 322 PHE A N 1
ATOM 2370 C CA . PHE A 1 322 ? 4.016 -7.312 3.572 1.00 71.00 322 PHE A CA 1
ATOM 2371 C C . PHE A 1 322 ? 4.313 -7.570 2.087 1.00 71.00 322 PHE A C 1
ATOM 2373 O O . PHE A 1 322 ? 4.905 -8.605 1.778 1.00 71.00 322 PHE A O 1
ATOM 2380 N N . GLY A 1 323 ? 3.902 -6.654 1.201 1.00 58.31 323 GLY A N 1
ATOM 2381 C CA . GLY A 1 323 ? 4.058 -6.761 -0.260 1.00 58.31 323 GLY A CA 1
ATOM 2382 C C . GLY A 1 323 ? 5.390 -7.322 -0.767 1.00 58.31 323 GLY A C 1
ATOM 2383 O O . GLY A 1 323 ? 6.449 -7.055 -0.153 1.00 58.31 323 GLY A O 1
#

Radius of gyration: 23.01 Å; chains: 1; bounding box: 57×38×65 Å

pLDDT: mean 93.31, std 7.06, range [58.31, 98.75]

Secondary structure (DSSP, 8-state):
-TTHHHHHHHHHHHHHHHHHHHHSS--TTTHHHHTT--TT-SS-TTTHHHHHHHHHHHHHHHHHHHHHTT--HHHHHHHHHHHHHHHHHHHHHT-TT----HHHHHHHHHHHHHHHHHHHHHHHHHS--HHHHHHHHHHHHHHHHHHHHHHHHHTS--PPSS-EEEEETTTS--SSB-SSEEEEEEETTEEPPSEEPPTTHHHHHHHHHHTEEEEEEEEE-----S-EEEEEEEETTEEEEEEEEETTEEEEE---GGGGGTPPPPEEEETT-S-SSSS-EEEEEEEEETTEEEEEEEETTEEEEEEEE--GGGGGGGG-TT-

Foldseek 3Di:
DVCQLVQLQVLLVVLLVQCCVVLQPADQVQQVVQVPDDQADQQDDLQSLLLLVVLLQSLLSNLLSCLSNVPDLVVQLVVQLVSQVVSLVCCVPPGGRDHRHPNSSVSSSNSSSNSNVCNVCVVCVVPPDPVRVVVCVVVVVVVVVVLLVVLVQQQQFADADAFKKKAFFPPDPDPQAFQWDWDFKDKPNQTADNIGGGPPRVVVRVCSNQFDIKIKTKIFHDQFDQKHWGIAIDGPNHGAWGWMGHRQKIKTFHHGNNSNSSFGGDIDIFHRLHDNDTRWMKMWMWGTDGQKTKIWIDTPNDIDIDMDRDGSVCSCVSNDPPD